Protein AF-A0A7R9LRA3-F1 (afdb_monomer_lite)

Foldseek 3Di:
DDWLDKDAFLDAAKIWTADLQWIWIDPHPPGDIDTLDDPRHPQFKHKQADAPCCCPPFQVDRTAKDAFNHNQKIKIKIKGLPQFDKDKDWDDDQDQDPVRDGDPDIDIDIGRDHDPPGDDIDMWMKMAGNVVVVPDPDDSVVRIDTLDDDPVAVVLPDKDFREKDHLHNFKIWTKIAHPQQFKIFTWIAGPVVVRHTDRAAIGGHPDDHWDFNDYWDHDPVSQWTKDFGWDQDPVRPDIDTFIWIGGPPHGNDIDTD

pLDDT: mean 94.11, std 6.47, range [51.81, 98.81]

Secondary structure (DSSP, 8-state):
---SEEEE-SSTT-EEEEETTEEEEESSTTSPPEE-----BTTTEEESS--HHIIIIII-SS--EEE-TTSSEEEEEEEE-TTSPEEEEEE---PBPTTS-B--S-EEEEEE---TTSPPPEEEEEEEEGGGGTT--S-GGGT-EEEPPPHHHHTT-SEEEEEEEESSSSEEEEEEEETTSSEEEEEEEEGGGTT--EEEEEEE-SSS-----SPPEEPTTSSEEEEEEEEE-TTSS-EEEEEEEEESSSTT--EE-

Radius of gyration: 20.73 Å; chains: 1; bounding box: 61×35×62 Å

Structure (mmCIF, N/CA/C/O backbone):
data_AF-A0A7R9LRA3-F1
#
_entry.id   AF-A0A7R9LRA3-F1
#
loop_
_atom_site.group_PDB
_atom_site.id
_atom_site.type_symbol
_atom_site.label_atom_id
_atom_site.label_alt_id
_atom_site.label_comp_id
_atom_site.label_asym_id
_atom_site.label_entity_id
_atom_site.label_seq_id
_atom_site.pdbx_PDB_ins_code
_atom_site.Cartn_x
_atom_site.Cartn_y
_atom_site.Cartn_z
_atom_site.occupancy
_atom_site.B_iso_or_equiv
_atom_site.auth_seq_id
_atom_site.auth_comp_id
_atom_site.auth_asym_id
_atom_site.auth_atom_id
_atom_site.pdbx_PDB_model_num
ATOM 1 N N . MET A 1 1 ? 14.229 -9.681 -20.813 1.00 51.81 1 MET A N 1
ATOM 2 C CA . MET A 1 1 ? 13.160 -8.804 -20.287 1.00 51.81 1 MET A CA 1
ATOM 3 C C . MET A 1 1 ? 12.701 -9.424 -18.978 1.00 51.81 1 MET A C 1
ATOM 5 O O . MET A 1 1 ? 12.337 -10.588 -19.008 1.00 51.81 1 MET A O 1
ATOM 9 N N . TYR A 1 2 ? 12.835 -8.730 -17.847 1.00 82.44 2 TYR A N 1
ATOM 10 C CA . TYR A 1 2 ? 12.456 -9.264 -16.532 1.00 82.44 2 TYR A CA 1
ATOM 11 C C . TYR A 1 2 ? 11.133 -8.630 -16.100 1.00 82.44 2 TYR A C 1
ATOM 13 O O . TYR A 1 2 ? 11.027 -7.402 -16.072 1.00 82.44 2 TYR A O 1
ATOM 21 N N . ILE A 1 3 ? 10.121 -9.456 -15.848 1.00 91.81 3 ILE A N 1
ATOM 22 C CA . ILE A 1 3 ? 8.857 -9.047 -15.230 1.00 91.81 3 ILE A CA 1
ATOM 23 C C . ILE A 1 3 ? 9.042 -9.242 -13.728 1.00 91.81 3 ILE A C 1
ATOM 25 O O . ILE A 1 3 ? 9.452 -10.319 -13.307 1.00 91.81 3 ILE A O 1
ATOM 29 N N . ASN A 1 4 ? 8.774 -8.203 -12.939 1.00 95.12 4 ASN A N 1
ATOM 30 C CA . ASN A 1 4 ? 8.879 -8.275 -11.485 1.00 95.12 4 ASN A CA 1
ATOM 31 C C . ASN A 1 4 ? 7.721 -9.087 -10.892 1.00 95.12 4 ASN A C 1
ATOM 33 O O . ASN A 1 4 ? 7.935 -9.917 -10.019 1.00 95.12 4 ASN A O 1
ATOM 37 N N . TYR A 1 5 ? 6.506 -8.844 -11.385 1.00 97.38 5 TYR A N 1
ATOM 38 C CA . TYR A 1 5 ? 5.288 -9.513 -10.940 1.00 97.38 5 TYR A CA 1
ATOM 39 C C . TYR A 1 5 ? 4.235 -9.485 -12.050 1.00 97.38 5 TYR A C 1
ATOM 41 O O . TYR A 1 5 ? 4.211 -8.544 -12.845 1.00 97.38 5 TYR A O 1
ATOM 49 N N . ALA A 1 6 ? 3.361 -10.486 -12.107 1.00 97.12 6 ALA A N 1
ATOM 50 C CA . ALA A 1 6 ? 2.184 -10.483 -12.968 1.00 97.12 6 ALA A CA 1
ATOM 51 C C . ALA A 1 6 ? 1.055 -11.281 -12.315 1.00 97.12 6 ALA A C 1
ATOM 53 O O . ALA A 1 6 ? 1.294 -12.367 -11.790 1.00 97.12 6 ALA A O 1
ATOM 54 N N . GLU A 1 7 ? -0.170 -10.771 -12.398 1.00 96.88 7 GLU A N 1
ATOM 55 C CA . GLU A 1 7 ? -1.370 -11.505 -12.003 1.00 96.88 7 GLU A CA 1
ATOM 56 C C . GLU A 1 7 ? -2.530 -11.250 -12.966 1.00 96.88 7 GLU A C 1
ATOM 58 O O . GLU A 1 7 ? -2.588 -10.232 -13.667 1.00 96.88 7 GLU A O 1
ATOM 63 N N . TRP A 1 8 ? -3.469 -12.194 -12.976 1.00 97.44 8 TRP A N 1
ATOM 64 C CA . TRP A 1 8 ? -4.758 -12.020 -13.631 1.00 97.44 8 TRP A CA 1
ATOM 65 C C . TRP A 1 8 ? -5.643 -11.069 -12.826 1.00 97.44 8 TRP A C 1
ATOM 67 O O . TRP A 1 8 ? -5.638 -11.083 -11.594 1.00 97.44 8 TRP A O 1
ATOM 77 N N . GLY A 1 9 ? -6.445 -10.279 -13.532 1.00 95.69 9 GLY A N 1
ATOM 78 C CA . GLY A 1 9 ? -7.559 -9.567 -12.929 1.00 95.69 9 GLY A CA 1
ATOM 79 C C . GLY A 1 9 ? -8.704 -10.509 -12.548 1.00 95.69 9 GLY A C 1
ATOM 80 O O . GLY A 1 9 ? -8.742 -11.663 -12.975 1.00 95.69 9 GLY A O 1
ATOM 81 N N . PRO A 1 10 ? -9.662 -10.028 -11.744 1.00 95.25 10 PRO A N 1
ATOM 82 C CA . PRO A 1 10 ? -10.765 -10.853 -11.260 1.00 95.25 10 PRO A CA 1
ATOM 83 C C . PRO A 1 10 ? -11.791 -11.189 -12.351 1.00 95.25 10 PRO A C 1
ATOM 85 O O . PRO A 1 10 ? -12.582 -12.111 -12.166 1.00 95.25 10 PRO A O 1
ATOM 88 N N . ILE A 1 11 ? -11.792 -10.453 -13.471 1.00 94.31 11 ILE A N 1
ATOM 89 C CA . ILE A 1 11 ? -12.761 -10.595 -14.560 1.00 94.31 11 ILE A CA 1
ATOM 90 C C . ILE A 1 11 ? -12.045 -10.832 -15.896 1.00 94.31 11 ILE A C 1
ATOM 92 O O . ILE A 1 11 ? -11.090 -10.141 -16.254 1.00 94.31 11 ILE A O 1
ATOM 96 N N . GLY A 1 12 ? -12.560 -11.788 -16.675 1.00 92.31 12 GLY A N 1
ATOM 97 C CA . GLY A 1 12 ? -12.111 -12.051 -18.042 1.00 92.31 12 GLY A CA 1
ATOM 98 C C . GLY A 1 12 ? -10.651 -12.503 -18.120 1.00 92.31 12 GLY A C 1
ATOM 99 O O . GLY A 1 12 ? -10.243 -13.425 -17.422 1.00 92.31 12 GLY A O 1
ATOM 100 N N . SER A 1 13 ? -9.879 -11.866 -19.006 1.00 95.06 13 SER A N 1
ATOM 101 C CA . SER A 1 13 ? -8.442 -12.124 -19.196 1.00 95.06 13 SER A CA 1
ATOM 102 C C . SER A 1 13 ? -7.598 -10.866 -18.964 1.00 95.06 13 SER A C 1
ATOM 104 O O . SER A 1 13 ? -6.565 -10.668 -19.603 1.00 95.06 13 SER A O 1
ATOM 106 N N . GLN A 1 14 ? -8.058 -9.997 -18.058 1.00 96.62 14 GLN A N 1
ATOM 107 C CA . GLN A 1 14 ? -7.311 -8.819 -17.627 1.00 96.62 14 GLN A CA 1
ATOM 108 C C . GLN A 1 14 ? -5.968 -9.233 -17.020 1.00 96.62 14 GLN A C 1
ATOM 110 O O . GLN A 1 14 ? -5.904 -10.211 -16.278 1.00 96.62 14 GLN A O 1
ATOM 115 N N . ILE A 1 15 ? -4.903 -8.478 -17.284 1.00 97.44 15 ILE A N 1
ATOM 116 C CA . ILE A 1 15 ? -3.578 -8.731 -16.701 1.00 97.44 15 ILE A CA 1
ATOM 117 C C . ILE A 1 15 ? -3.032 -7.425 -16.141 1.00 97.44 15 ILE A C 1
ATOM 119 O O . ILE A 1 15 ? -3.003 -6.408 -16.839 1.00 97.44 15 ILE A O 1
ATOM 123 N N . VAL A 1 16 ? -2.541 -7.469 -14.905 1.00 97.94 16 VAL A N 1
ATOM 124 C CA . VAL A 1 16 ? -1.691 -6.420 -14.337 1.00 97.94 16 VAL A CA 1
ATOM 125 C C . VAL A 1 16 ? -0.305 -7.007 -14.144 1.00 97.94 16 VAL A C 1
ATOM 127 O O . VAL A 1 16 ? -0.148 -8.085 -13.572 1.00 97.94 16 VAL A O 1
ATOM 130 N N . PHE A 1 17 ? 0.713 -6.313 -14.634 1.00 97.88 17 PHE A N 1
ATOM 131 C CA . PHE A 1 17 ? 2.094 -6.739 -14.466 1.00 97.88 17 PHE A CA 1
ATOM 132 C C . PHE A 1 17 ? 3.004 -5.556 -14.190 1.00 97.88 17 PHE A C 1
ATOM 134 O O . PHE A 1 17 ? 2.708 -4.416 -14.544 1.00 97.88 17 PHE A O 1
ATOM 141 N N . ILE A 1 18 ? 4.129 -5.840 -13.550 1.00 98.12 18 ILE A N 1
ATOM 142 C CA . ILE A 1 18 ? 5.097 -4.838 -13.140 1.00 98.12 18 ILE A CA 1
ATOM 143 C C . ILE A 1 18 ? 6.402 -5.098 -13.869 1.00 98.12 18 ILE A C 1
ATOM 145 O O . ILE A 1 18 ? 6.953 -6.202 -13.841 1.00 98.12 18 ILE A O 1
ATOM 149 N N . HIS A 1 19 ? 6.895 -4.065 -14.537 1.00 96.88 19 HIS A N 1
ATOM 150 C CA . HIS A 1 19 ? 8.157 -4.097 -15.255 1.00 96.88 19 HIS A CA 1
ATOM 151 C C . HIS A 1 19 ? 8.965 -2.851 -14.915 1.00 96.88 19 HIS A C 1
ATOM 153 O O . HIS A 1 19 ? 8.494 -1.734 -15.124 1.00 96.88 19 HIS A O 1
ATOM 159 N N . LYS A 1 20 ? 10.192 -3.047 -14.412 1.00 96.31 20 LYS A N 1
ATOM 160 C CA . LYS A 1 20 ? 11.082 -1.957 -13.968 1.00 96.31 20 LYS A CA 1
ATOM 161 C C . LYS A 1 20 ? 10.398 -1.035 -12.951 1.00 96.31 20 LYS A C 1
ATOM 163 O O . LYS A 1 20 ? 10.487 0.184 -13.055 1.00 96.31 20 LYS A O 1
ATOM 168 N N . ASN A 1 21 ? 9.708 -1.640 -11.985 1.00 97.38 21 ASN A N 1
ATOM 169 C CA . ASN A 1 21 ? 8.984 -0.949 -10.915 1.00 97.38 21 ASN A CA 1
ATOM 170 C C . ASN A 1 21 ? 7.850 -0.025 -11.395 1.00 97.38 21 ASN A C 1
ATOM 172 O O . ASN A 1 21 ? 7.429 0.860 -10.651 1.00 97.38 21 ASN A O 1
ATOM 176 N N . ASP A 1 22 ? 7.351 -0.220 -12.617 1.00 98.06 22 ASP A N 1
ATOM 177 C CA . ASP A 1 22 ? 6.151 0.446 -13.109 1.00 98.06 22 ASP A CA 1
ATOM 178 C C . ASP A 1 22 ? 5.045 -0.546 -13.433 1.00 98.06 22 ASP A C 1
ATOM 180 O O . ASP A 1 22 ? 5.304 -1.641 -13.938 1.00 98.06 22 ASP A O 1
ATOM 184 N N . ILE A 1 23 ? 3.812 -0.128 -13.162 1.00 98.31 23 ILE A N 1
ATOM 185 C CA . ILE A 1 23 ? 2.610 -0.928 -13.363 1.00 98.31 23 ILE A CA 1
ATOM 186 C C . ILE A 1 23 ? 2.150 -0.786 -14.811 1.00 98.31 23 ILE A C 1
ATOM 188 O O . ILE A 1 23 ? 2.040 0.319 -15.346 1.00 98.31 23 ILE A O 1
ATOM 192 N N . TYR A 1 24 ? 1.828 -1.916 -15.420 1.00 97.31 24 TYR A N 1
ATOM 193 C CA . TYR A 1 24 ? 1.216 -2.028 -16.731 1.00 97.31 24 TYR A CA 1
ATOM 194 C C . TYR A 1 24 ? -0.082 -2.818 -16.612 1.00 97.31 24 TYR A C 1
ATOM 196 O O . TYR A 1 24 ? -0.186 -3.755 -15.819 1.00 97.31 24 TYR A O 1
ATOM 204 N N . TYR A 1 25 ? -1.063 -2.450 -17.425 1.00 97.31 25 TYR A N 1
ATOM 205 C CA . TYR A 1 25 ? -2.375 -3.078 -17.457 1.00 97.31 25 TYR A CA 1
ATOM 206 C C . TY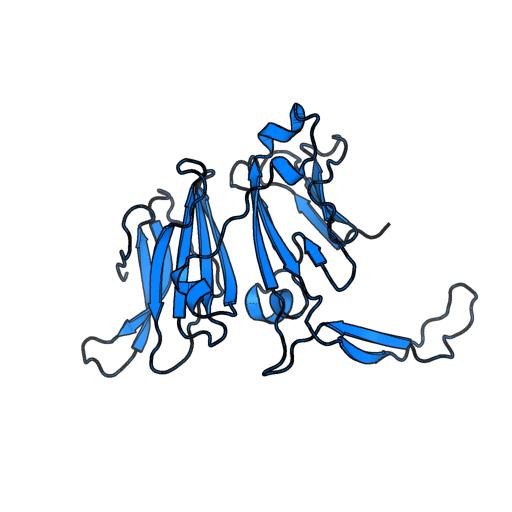R A 1 25 ? -2.762 -3.471 -18.877 1.00 97.31 25 TYR A C 1
ATOM 208 O O . TYR A 1 25 ? -2.474 -2.758 -19.841 1.00 97.31 25 TYR A O 1
ATOM 216 N N . LYS A 1 26 ? -3.440 -4.607 -18.991 1.00 95.69 26 LYS A N 1
ATOM 217 C CA . LYS A 1 26 ? -4.090 -5.094 -20.203 1.00 95.69 26 LYS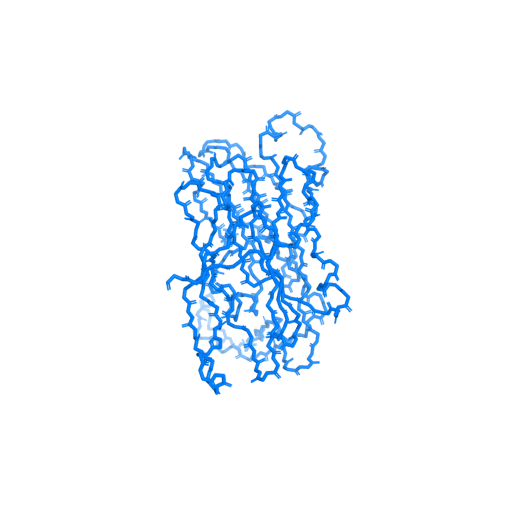 A CA 1
ATOM 218 C C . LYS A 1 26 ? -5.540 -5.440 -19.879 1.00 95.69 26 LYS A C 1
ATOM 220 O O . LYS A 1 26 ? -5.787 -6.174 -18.924 1.00 95.69 26 LYS A O 1
ATOM 225 N N . SER A 1 27 ? -6.477 -4.951 -20.691 1.00 94.38 27 SER A N 1
ATOM 226 C CA . SER A 1 27 ? -7.909 -5.277 -20.580 1.00 94.38 27 SER A CA 1
ATOM 227 C C . SER A 1 27 ? -8.213 -6.745 -20.879 1.00 94.38 27 SER A C 1
ATOM 229 O O . SER A 1 27 ? -9.147 -7.311 -20.322 1.00 94.38 27 SER A O 1
ATOM 231 N N . ASP A 1 28 ? -7.409 -7.356 -21.743 1.00 93.94 28 ASP A N 1
ATOM 232 C CA . ASP A 1 28 ? -7.475 -8.761 -22.123 1.00 93.94 28 ASP A CA 1
ATOM 233 C C . ASP A 1 28 ? -6.087 -9.255 -22.568 1.00 93.94 28 ASP A C 1
ATOM 235 O O . ASP A 1 28 ? -5.154 -8.468 -22.774 1.00 93.94 28 ASP A O 1
ATOM 239 N N . ALA A 1 29 ? -5.933 -10.567 -22.738 1.00 92.88 29 ALA A N 1
ATOM 240 C CA . ALA A 1 29 ? -4.650 -11.181 -23.079 1.00 92.88 29 ALA A CA 1
ATOM 241 C C . ALA A 1 29 ? -4.042 -10.680 -24.408 1.00 92.88 29 ALA A C 1
ATOM 243 O O . ALA A 1 29 ? -2.816 -10.698 -24.552 1.00 92.88 29 ALA A O 1
ATOM 244 N N . ASN A 1 30 ? -4.851 -10.184 -25.348 1.00 93.94 30 ASN A N 1
ATOM 245 C CA . ASN A 1 30 ? -4.409 -9.724 -26.668 1.00 93.94 30 ASN A CA 1
ATOM 246 C C . ASN A 1 30 ? -4.248 -8.200 -26.755 1.00 93.94 30 ASN A C 1
ATOM 248 O O . ASN A 1 30 ? -3.539 -7.720 -27.639 1.00 93.94 30 ASN A O 1
ATOM 252 N N . ALA A 1 31 ? -4.833 -7.444 -25.824 1.00 93.31 31 ALA A N 1
ATOM 253 C CA . ALA A 1 31 ? -4.694 -5.996 -25.761 1.00 93.31 31 ALA A CA 1
ATOM 254 C C . ALA A 1 31 ? -3.227 -5.542 -25.675 1.00 93.31 31 ALA A C 1
ATOM 256 O O . ALA A 1 31 ? -2.361 -6.202 -25.079 1.00 93.31 31 ALA A O 1
ATOM 257 N N . ALA A 1 32 ? -2.947 -4.367 -26.238 1.00 93.50 32 ALA A N 1
ATOM 258 C CA . ALA A 1 32 ? -1.674 -3.695 -26.026 1.00 93.50 32 ALA A CA 1
ATOM 259 C C . ALA A 1 32 ? -1.546 -3.270 -24.547 1.00 93.50 32 ALA A C 1
ATOM 261 O O . ALA A 1 32 ? -2.522 -2.797 -23.963 1.00 93.50 32 ALA A O 1
ATOM 262 N N . PRO A 1 33 ? -0.368 -3.432 -23.918 1.00 94.12 33 PRO A N 1
ATOM 263 C CA . PRO A 1 33 ? -0.175 -3.016 -22.537 1.00 94.12 33 PRO A CA 1
ATOM 264 C C . PRO A 1 33 ? -0.185 -1.491 -22.410 1.00 94.12 33 PRO A C 1
ATOM 266 O O . PRO A 1 33 ? 0.543 -0.789 -23.113 1.00 94.12 33 PRO A O 1
ATOM 269 N N . ILE A 1 34 ? -0.956 -0.989 -21.452 1.00 94.88 34 ILE A N 1
ATOM 270 C CA . ILE A 1 34 ? -1.003 0.422 -21.071 1.00 94.88 34 ILE A CA 1
ATOM 271 C C . ILE A 1 34 ? -0.132 0.603 -19.832 1.00 94.88 34 ILE A C 1
ATOM 273 O O . ILE A 1 34 ? -0.351 -0.044 -18.809 1.00 94.88 34 ILE A O 1
ATOM 277 N N . ARG A 1 35 ? 0.864 1.488 -19.909 1.00 95.44 35 ARG A N 1
ATOM 278 C CA . ARG A 1 35 ? 1.717 1.840 -18.767 1.00 95.44 35 ARG A CA 1
ATOM 279 C C . ARG A 1 35 ? 0.969 2.805 -17.844 1.00 95.44 35 ARG A C 1
ATOM 281 O O . ARG A 1 35 ? 0.688 3.932 -18.244 1.00 95.44 35 ARG A O 1
ATOM 288 N N . LEU A 1 36 ? 0.671 2.376 -16.621 1.00 96.69 36 LEU A N 1
ATOM 289 C CA . LEU A 1 36 ? -0.085 3.160 -15.640 1.00 96.69 36 LEU A CA 1
ATOM 290 C C . LEU A 1 36 ? 0.799 4.111 -14.825 1.00 96.69 36 LEU A C 1
ATOM 292 O O . LEU A 1 36 ? 0.358 5.202 -14.470 1.00 96.69 36 LEU A O 1
ATOM 296 N N . THR A 1 37 ? 2.052 3.732 -14.559 1.00 96.88 37 THR A N 1
ATOM 297 C CA . THR A 1 37 ? 3.017 4.555 -13.810 1.00 96.88 37 THR A CA 1
ATOM 298 C C . THR A 1 37 ? 4.307 4.759 -14.596 1.00 96.88 37 THR A C 1
ATOM 300 O O . THR A 1 37 ? 4.673 3.947 -15.445 1.00 96.88 37 THR A O 1
ATOM 303 N N . ASN A 1 38 ? 5.009 5.863 -14.339 1.00 95.81 38 ASN A N 1
ATOM 304 C CA . ASN A 1 38 ? 6.269 6.188 -15.017 1.00 95.81 38 ASN A CA 1
ATOM 305 C C . ASN A 1 38 ? 7.386 6.669 -14.078 1.00 95.81 38 ASN A C 1
ATOM 307 O O . ASN A 1 38 ? 8.400 7.183 -14.552 1.00 95.81 38 ASN A O 1
ATOM 311 N N . SER A 1 39 ? 7.184 6.533 -12.769 1.00 96.81 39 SER A N 1
ATOM 312 C CA . SER A 1 39 ? 8.103 6.970 -11.716 1.00 96.81 39 SER A CA 1
ATOM 313 C C . SER A 1 39 ? 9.034 5.856 -11.235 1.00 96.81 39 SER A C 1
ATOM 315 O O . SER A 1 39 ? 9.920 6.130 -10.426 1.00 96.81 39 SER A O 1
ATOM 317 N N . GLY A 1 40 ? 8.827 4.616 -11.696 1.00 97.25 40 GLY A N 1
ATOM 318 C CA . GLY A 1 40 ? 9.579 3.441 -11.275 1.00 97.25 40 GLY A CA 1
ATOM 319 C C . GLY A 1 40 ? 11.086 3.656 -11.368 1.00 97.25 40 GLY A C 1
ATOM 320 O O . GLY A 1 40 ? 11.623 4.078 -12.396 1.00 97.25 40 GLY A O 1
ATOM 321 N N . LYS A 1 41 ? 11.781 3.367 -10.267 1.00 97.56 41 LYS A N 1
ATOM 322 C CA . LYS A 1 41 ? 13.234 3.482 -10.173 1.00 97.56 41 LYS A CA 1
ATOM 323 C C . LYS A 1 41 ? 13.762 2.327 -9.349 1.00 97.56 41 LYS A C 1
ATOM 325 O O . LYS A 1 41 ? 13.442 2.204 -8.170 1.00 97.56 41 LYS A O 1
ATOM 330 N N . GLU A 1 42 ? 14.584 1.501 -9.980 1.00 94.06 42 GLU A N 1
ATOM 331 C CA . GLU A 1 42 ? 15.179 0.326 -9.353 1.00 94.06 42 GLU A CA 1
ATOM 332 C C . GLU A 1 42 ? 15.843 0.686 -8.018 1.00 94.06 42 GLU A C 1
ATOM 334 O O . GLU A 1 42 ? 16.578 1.673 -7.921 1.00 94.06 42 GLU A O 1
ATOM 339 N N . MET A 1 43 ? 15.543 -0.111 -6.991 1.00 92.81 43 MET A N 1
ATOM 340 C CA . MET A 1 43 ? 15.971 0.092 -5.608 1.00 92.81 43 MET A CA 1
ATOM 341 C C . MET A 1 43 ? 15.562 1.429 -4.969 1.00 92.81 43 MET A C 1
ATOM 343 O O . MET A 1 43 ? 16.165 1.799 -3.974 1.00 92.81 43 MET A O 1
ATOM 347 N N . VAL A 1 44 ? 14.648 2.228 -5.527 1.00 97.50 44 VAL A N 1
ATOM 348 C CA . VAL A 1 44 ? 14.298 3.545 -4.950 1.00 97.50 44 VAL A CA 1
ATOM 349 C C . VAL A 1 44 ? 12.801 3.793 -4.937 1.00 97.50 44 VAL A C 1
ATOM 351 O O . VAL A 1 44 ? 12.278 4.211 -3.918 1.00 97.50 44 VAL A O 1
ATOM 354 N N . ILE A 1 45 ? 12.125 3.583 -6.062 1.00 98.50 45 ILE A N 1
ATOM 355 C CA . ILE A 1 45 ? 10.690 3.823 -6.203 1.00 98.50 45 ILE A CA 1
ATOM 356 C C . ILE A 1 45 ? 10.045 2.533 -6.682 1.00 98.50 45 ILE A C 1
ATOM 358 O O . ILE A 1 45 ? 10.418 2.016 -7.742 1.00 98.50 45 ILE A O 1
ATOM 362 N N . TYR A 1 46 ? 9.068 2.045 -5.929 1.00 98.56 46 TYR A N 1
ATOM 363 C CA . TYR A 1 46 ? 8.330 0.817 -6.207 1.00 98.56 46 TYR A CA 1
ATOM 364 C C . TYR A 1 46 ? 6.851 1.155 -6.395 1.00 98.56 46 TYR A C 1
ATOM 366 O O . TYR A 1 46 ? 6.187 1.577 -5.450 1.00 98.56 46 TYR A O 1
ATOM 374 N N . ASN A 1 47 ? 6.328 0.997 -7.615 1.00 98.56 47 ASN A N 1
ATOM 375 C CA . ASN A 1 47 ? 4.897 1.137 -7.885 1.00 98.56 47 ASN A CA 1
ATOM 376 C C . ASN A 1 47 ? 4.256 -0.252 -7.935 1.00 98.56 47 ASN A C 1
ATOM 378 O O . ASN A 1 47 ? 4.591 -1.048 -8.811 1.00 98.56 47 ASN A O 1
ATOM 382 N N . GLY A 1 48 ? 3.341 -0.540 -7.009 1.00 98.12 48 GLY A N 1
ATOM 383 C CA . GLY A 1 48 ? 2.639 -1.825 -6.915 1.00 98.12 48 GLY A CA 1
ATOM 384 C C . GLY A 1 48 ? 3.503 -3.004 -6.449 1.00 98.12 48 GLY A C 1
ATOM 385 O O . GLY A 1 48 ? 3.018 -4.132 -6.416 1.00 98.12 48 GLY A O 1
ATOM 386 N N . LEU A 1 49 ? 4.760 -2.764 -6.081 1.00 98.12 49 LEU A N 1
ATOM 387 C CA . LEU A 1 49 ? 5.605 -3.734 -5.386 1.00 98.12 49 LEU A CA 1
ATOM 388 C C . LEU A 1 49 ? 5.889 -3.233 -3.972 1.00 98.12 49 LEU A C 1
ATOM 390 O O . LEU A 1 49 ? 5.979 -2.013 -3.778 1.00 98.12 49 LEU A O 1
ATOM 394 N N . PRO A 1 50 ? 6.052 -4.141 -3.002 1.00 98.06 50 PRO A N 1
ATOM 395 C CA . PRO A 1 50 ? 6.669 -3.788 -1.737 1.00 98.06 50 PRO A CA 1
ATOM 396 C C . PRO A 1 50 ? 8.169 -3.480 -1.935 1.00 98.06 50 PRO A C 1
ATOM 398 O O . PRO A 1 50 ? 8.790 -3.944 -2.895 1.00 98.06 50 PRO A O 1
ATOM 401 N N . ASP A 1 51 ? 8.754 -2.690 -1.034 1.00 98.06 51 ASP A N 1
ATOM 402 C CA . ASP A 1 51 ? 10.196 -2.749 -0.769 1.00 98.06 51 ASP A CA 1
ATOM 403 C C . ASP A 1 51 ? 10.480 -3.884 0.238 1.00 98.06 51 ASP A C 1
ATOM 405 O O . ASP A 1 51 ? 9.567 -4.593 0.657 1.00 98.06 51 ASP A O 1
ATOM 409 N N . TRP A 1 52 ? 11.733 -4.035 0.675 1.00 97.88 52 TRP A N 1
ATOM 410 C CA . TRP A 1 52 ? 12.108 -5.127 1.578 1.00 97.88 52 TRP A CA 1
ATOM 411 C C . TRP A 1 52 ? 11.299 -5.129 2.887 1.00 97.88 52 TRP A C 1
ATOM 413 O O . TRP A 1 52 ? 10.804 -6.176 3.298 1.00 97.88 52 TRP A O 1
ATOM 423 N N . VAL A 1 53 ? 11.123 -3.972 3.544 1.00 97.75 53 VAL A N 1
ATOM 424 C CA . VAL A 1 53 ? 10.430 -3.940 4.847 1.00 97.75 53 VAL A CA 1
ATOM 425 C C . VAL A 1 53 ? 8.922 -4.123 4.695 1.00 97.75 53 VAL A C 1
ATOM 427 O O . VAL A 1 53 ? 8.303 -4.772 5.536 1.00 97.75 53 VAL A O 1
ATOM 430 N N . TYR A 1 54 ? 8.310 -3.583 3.636 1.00 98.44 54 TYR A N 1
ATOM 431 C CA . TYR A 1 54 ? 6.888 -3.809 3.394 1.00 98.44 54 TYR A CA 1
ATOM 432 C C . TYR A 1 54 ? 6.592 -5.248 2.960 1.00 98.44 54 TYR A C 1
ATOM 434 O O . TYR A 1 54 ? 5.508 -5.741 3.276 1.00 98.44 54 TYR A O 1
ATOM 442 N N . GLU A 1 55 ? 7.523 -5.913 2.271 1.00 97.81 55 GLU A N 1
ATOM 443 C CA . GLU A 1 55 ? 7.381 -7.314 1.867 1.00 97.81 55 GLU A CA 1
ATOM 444 C C . GLU A 1 55 ? 7.404 -8.216 3.097 1.00 97.81 55 GLU A C 1
ATOM 446 O O . GLU A 1 55 ? 6.443 -8.941 3.325 1.00 97.81 55 GLU A O 1
ATOM 451 N N . GLU A 1 56 ? 8.440 -8.111 3.927 1.00 96.25 56 GLU A N 1
ATOM 452 C CA . GLU A 1 56 ? 8.684 -9.046 5.031 1.00 96.25 56 GLU A CA 1
ATOM 453 C C . GLU A 1 56 ? 7.848 -8.739 6.285 1.00 96.25 56 GLU A C 1
ATOM 455 O O . GLU A 1 56 ? 7.299 -9.644 6.912 1.00 96.25 56 GLU A O 1
ATOM 460 N N . GLU A 1 57 ? 7.723 -7.461 6.662 1.00 96.56 57 GLU A N 1
ATOM 461 C CA . GLU A 1 57 ? 7.249 -7.080 8.004 1.00 96.56 57 GLU A CA 1
ATOM 462 C C . GLU A 1 57 ? 5.820 -6.519 8.024 1.00 96.56 57 GLU A C 1
ATOM 464 O O . GLU A 1 57 ? 5.196 -6.462 9.085 1.00 96.56 57 GLU A O 1
ATOM 469 N N . ILE A 1 58 ? 5.291 -6.064 6.879 1.00 97.31 58 ILE A N 1
ATOM 470 C CA . ILE A 1 58 ? 3.992 -5.372 6.822 1.00 97.31 58 ILE A CA 1
ATOM 471 C C . ILE A 1 58 ? 2.941 -6.171 6.052 1.00 97.31 58 ILE A C 1
ATOM 473 O O . ILE A 1 58 ? 1.924 -6.550 6.634 1.00 97.31 58 ILE A O 1
ATOM 477 N N . PHE A 1 59 ? 3.145 -6.398 4.751 1.00 96.44 59 PHE A N 1
ATOM 478 C CA . PHE A 1 59 ? 2.139 -7.034 3.898 1.00 96.44 59 PHE A CA 1
ATOM 479 C C . PHE A 1 59 ? 2.293 -8.550 3.818 1.00 96.44 59 PHE A C 1
ATOM 481 O O . PHE A 1 59 ? 1.276 -9.234 3.708 1.00 96.44 59 PHE A O 1
ATOM 488 N N . ASN A 1 60 ? 3.522 -9.079 3.872 1.00 95.50 60 ASN A N 1
ATOM 489 C CA . ASN A 1 60 ? 3.798 -10.495 3.610 1.00 95.50 60 ASN A CA 1
ATOM 490 C C . ASN A 1 60 ? 3.211 -10.962 2.259 1.00 95.50 60 ASN A C 1
ATOM 492 O O . ASN A 1 60 ? 2.689 -12.070 2.124 1.00 95.50 60 ASN A O 1
ATOM 496 N N . GLU A 1 61 ? 3.250 -10.072 1.262 1.00 95.38 61 GLU A N 1
ATOM 497 C CA . GLU A 1 61 ? 2.790 -10.300 -0.106 1.00 95.38 61 GLU A CA 1
ATOM 498 C C . GLU A 1 61 ? 3.807 -9.709 -1.094 1.00 95.38 61 GLU A C 1
ATOM 500 O O . GLU A 1 61 ? 4.300 -8.607 -0.863 1.00 95.38 61 GLU A O 1
ATOM 505 N N . PRO A 1 62 ? 4.059 -10.357 -2.247 1.00 96.25 62 PRO A N 1
ATOM 506 C CA . PRO A 1 62 ? 5.003 -9.873 -3.263 1.00 96.25 62 PRO A CA 1
ATOM 507 C C . PRO A 1 62 ? 4.442 -8.720 -4.120 1.00 96.25 62 PRO A C 1
ATOM 509 O O . PRO A 1 62 ? 5.025 -8.353 -5.143 1.00 96.25 62 PRO A O 1
ATOM 512 N N . LYS A 1 63 ? 3.274 -8.177 -3.759 1.00 96.81 63 LYS A N 1
ATOM 513 C CA . LYS A 1 63 ? 2.586 -7.108 -4.483 1.00 96.81 63 LYS A CA 1
ATOM 514 C C . LYS A 1 63 ? 1.902 -6.140 -3.526 1.00 96.81 63 LYS A C 1
ATOM 516 O O . LYS A 1 63 ? 1.494 -6.498 -2.428 1.00 96.81 63 LYS A O 1
ATOM 521 N N . THR A 1 64 ? 1.712 -4.917 -3.994 1.00 97.81 64 THR A N 1
ATOM 522 C CA . THR A 1 64 ? 1.020 -3.843 -3.270 1.00 97.81 64 THR A CA 1
ATOM 523 C C . THR A 1 64 ? 0.052 -3.103 -4.192 1.00 97.81 64 THR A C 1
ATOM 525 O O . THR A 1 64 ? -0.044 -1.872 -4.214 1.00 97.81 64 THR A O 1
ATOM 528 N N . PHE A 1 65 ? -0.670 -3.880 -5.002 1.00 98.25 65 PHE A N 1
ATOM 529 C CA . PHE A 1 65 ? -1.792 -3.414 -5.803 1.00 98.25 65 PHE A CA 1
ATOM 530 C C . PHE A 1 65 ? -2.975 -4.383 -5.733 1.00 98.25 65 PHE A C 1
ATOM 532 O O . PHE A 1 65 ? -2.828 -5.597 -5.559 1.00 98.25 65 PHE A O 1
ATOM 539 N N . TRP A 1 66 ? -4.174 -3.825 -5.876 1.00 98.19 66 TRP A N 1
ATOM 540 C CA . TRP A 1 66 ? -5.437 -4.524 -5.693 1.00 98.19 66 TRP A CA 1
ATOM 541 C C . TRP A 1 66 ? -6.472 -4.000 -6.684 1.00 98.19 66 TRP A C 1
ATOM 543 O O . TRP A 1 66 ? -6.889 -2.838 -6.618 1.00 98.19 66 TRP A O 1
ATOM 553 N N . LEU A 1 67 ? -6.921 -4.872 -7.584 1.00 98.19 67 LEU A N 1
ATOM 554 C CA . LEU A 1 67 ? -8.078 -4.611 -8.438 1.00 98.19 67 LEU A CA 1
ATOM 555 C C . LEU A 1 67 ? -9.374 -4.668 -7.623 1.00 98.19 67 LEU A C 1
ATOM 557 O O . LEU A 1 67 ? -9.492 -5.457 -6.681 1.00 98.19 67 LEU A O 1
ATOM 561 N N . SER A 1 68 ? -10.347 -3.834 -7.993 1.00 98.06 68 SER A N 1
ATOM 562 C CA . SER A 1 68 ? -11.701 -3.922 -7.447 1.00 98.06 68 SER A CA 1
ATOM 563 C C . SER A 1 68 ? -12.350 -5.254 -7.843 1.00 98.06 68 SER A C 1
ATOM 565 O O . SER A 1 68 ? -11.925 -5.854 -8.830 1.00 98.06 68 SER A O 1
ATOM 567 N N . PRO A 1 69 ? -13.372 -5.741 -7.118 1.00 97.44 69 PRO A N 1
ATOM 568 C CA . PRO A 1 69 ? -14.038 -7.009 -7.430 1.00 97.44 69 PRO A CA 1
ATOM 569 C C . PRO A 1 69 ? -14.484 -7.175 -8.894 1.00 97.44 69 PRO A C 1
ATOM 571 O O . PRO A 1 69 ? -14.335 -8.257 -9.452 1.00 97.44 69 PRO A O 1
ATOM 574 N N . ALA A 1 70 ? -14.973 -6.112 -9.533 1.00 97.25 70 ALA A N 1
ATOM 575 C CA . ALA A 1 70 ? -15.363 -6.083 -10.942 1.00 97.25 70 ALA A CA 1
ATOM 576 C C . ALA A 1 70 ? -14.197 -5.805 -11.912 1.00 97.25 70 ALA A C 1
ATOM 578 O O . ALA A 1 70 ? -14.414 -5.713 -13.117 1.00 97.25 70 ALA A O 1
ATOM 579 N N . GLY A 1 71 ? -12.968 -5.625 -11.422 1.00 97.19 71 GLY A N 1
ATOM 580 C CA . GLY A 1 71 ? -11.786 -5.383 -12.256 1.00 97.19 71 GLY A CA 1
ATOM 581 C C . GLY A 1 71 ? -11.785 -4.030 -12.974 1.00 97.19 71 GLY A C 1
ATOM 582 O O . GLY A 1 71 ? -11.005 -3.825 -13.901 1.00 97.19 71 GLY A O 1
ATOM 583 N N . THR A 1 72 ? -12.660 -3.099 -12.583 1.00 96.81 72 THR A N 1
ATOM 584 C CA . THR A 1 72 ? -12.815 -1.790 -13.243 1.00 96.81 72 THR A CA 1
ATOM 585 C C . THR A 1 72 ? -11.933 -0.706 -12.641 1.00 96.81 72 THR A C 1
ATOM 587 O O . THR A 1 72 ? -11.728 0.336 -13.252 1.00 96.81 72 THR A O 1
ATOM 590 N N . LYS A 1 73 ? -11.441 -0.908 -11.418 1.00 97.75 73 LYS A N 1
ATOM 591 C CA . LYS A 1 73 ? -10.633 0.069 -10.682 1.00 97.75 73 LYS A CA 1
ATOM 592 C C . LYS A 1 73 ? -9.419 -0.617 -10.093 1.00 97.75 73 LYS A C 1
ATOM 594 O O . LYS A 1 73 ? -9.478 -1.794 -9.743 1.00 97.75 73 LYS A O 1
ATOM 599 N N . LEU A 1 74 ? -8.336 0.130 -9.948 1.00 98.31 74 LEU A N 1
ATOM 600 C CA . 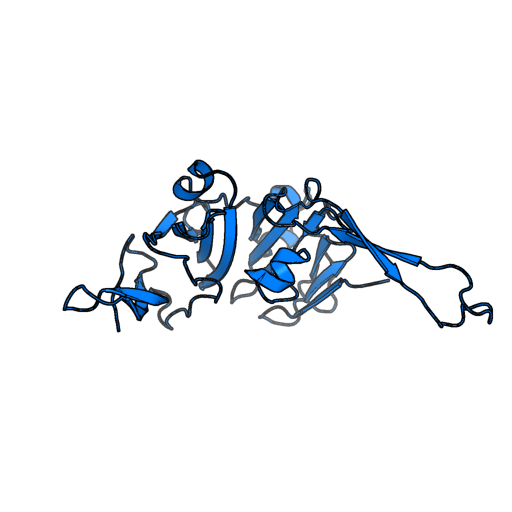LEU A 1 74 ? -7.096 -0.344 -9.353 1.00 98.31 74 LEU A CA 1
ATOM 601 C C . LEU A 1 74 ? -6.688 0.603 -8.232 1.00 98.31 74 LEU A C 1
ATOM 603 O O . LEU A 1 74 ? -6.688 1.823 -8.398 1.00 98.31 74 LEU A O 1
ATOM 607 N N . VAL A 1 75 ? -6.305 0.024 -7.101 1.00 98.62 75 VAL A N 1
ATOM 608 C CA . VAL A 1 75 ? -5.590 0.730 -6.042 1.00 98.62 75 VAL A CA 1
ATOM 609 C C . VAL A 1 75 ? -4.188 0.153 -5.939 1.00 98.62 75 VAL A C 1
ATOM 611 O O . VAL A 1 75 ? -4.024 -1.060 -6.014 1.00 98.62 75 VAL A O 1
ATOM 614 N N . TYR A 1 76 ? -3.175 0.998 -5.800 1.00 98.69 76 TYR A N 1
ATOM 615 C CA . TYR A 1 76 ? -1.782 0.564 -5.696 1.00 98.69 76 TYR A CA 1
ATOM 616 C C . TYR A 1 76 ? -0.973 1.501 -4.808 1.00 98.69 76 TYR A C 1
ATOM 618 O O . TYR A 1 76 ? -1.336 2.667 -4.632 1.00 98.69 76 TYR A O 1
ATOM 626 N N . THR A 1 77 ? 0.135 1.013 -4.262 1.00 98.75 77 THR A N 1
ATOM 627 C CA . THR A 1 77 ? 1.057 1.851 -3.494 1.00 98.75 77 THR A CA 1
ATOM 628 C C . THR A 1 77 ? 2.225 2.325 -4.345 1.00 98.75 77 THR A C 1
ATOM 630 O O . THR A 1 77 ? 2.734 1.569 -5.172 1.00 98.75 77 THR A O 1
ATOM 633 N N . THR A 1 78 ? 2.702 3.536 -4.079 1.00 98.75 78 THR A N 1
ATOM 634 C CA . THR A 1 78 ? 4.058 3.963 -4.434 1.00 98.75 78 THR A CA 1
ATOM 635 C C . THR A 1 78 ? 4.877 4.014 -3.154 1.00 98.75 78 THR A C 1
ATOM 637 O O . THR A 1 78 ? 4.552 4.804 -2.265 1.00 98.75 78 THR A O 1
ATOM 640 N N . ILE A 1 79 ? 5.917 3.192 -3.059 1.00 98.81 79 ILE A N 1
ATOM 641 C CA . ILE A 1 79 ? 6.867 3.198 -1.944 1.00 98.81 79 ILE A CA 1
ATOM 642 C C . ILE A 1 79 ? 8.144 3.899 -2.407 1.00 98.81 79 ILE A C 1
ATOM 644 O O . ILE A 1 79 ? 8.699 3.553 -3.452 1.00 98.81 79 ILE A O 1
ATOM 648 N N . ASP A 1 80 ? 8.570 4.913 -1.655 1.00 98.75 80 ASP A N 1
ATOM 649 C CA . ASP A 1 80 ? 9.778 5.697 -1.905 1.00 98.75 80 ASP A CA 1
ATOM 650 C C . ASP A 1 80 ? 10.789 5.489 -0.783 1.00 98.75 80 ASP A C 1
ATOM 652 O O . ASP A 1 80 ? 10.597 5.865 0.376 1.00 98.75 80 ASP A O 1
ATOM 656 N N . ASP A 1 81 ? 11.888 4.902 -1.209 1.00 98.62 81 ASP A N 1
ATOM 657 C CA . ASP A 1 81 ? 12.973 4.352 -0.430 1.00 98.62 81 ASP A CA 1
ATOM 658 C C . ASP A 1 81 ? 14.208 5.268 -0.484 1.00 98.62 81 ASP A C 1
ATOM 660 O O . ASP A 1 81 ? 15.268 4.957 0.052 1.00 98.62 81 ASP A O 1
ATOM 664 N N . SER A 1 82 ? 14.117 6.423 -1.151 1.00 98.19 82 SER A N 1
ATOM 665 C CA . SER A 1 82 ? 15.242 7.337 -1.391 1.00 98.19 82 SER A CA 1
ATOM 666 C C . SER A 1 82 ? 15.995 7.739 -0.122 1.00 98.19 82 SER A C 1
ATOM 668 O O . SER A 1 82 ? 17.226 7.833 -0.167 1.00 98.19 82 SER A O 1
ATOM 670 N N . ALA A 1 83 ? 15.279 7.905 0.992 1.00 98.12 83 ALA A N 1
ATOM 671 C CA . ALA A 1 83 ? 15.822 8.259 2.302 1.00 98.12 83 ALA A CA 1
ATOM 672 C C . ALA A 1 83 ? 16.298 7.056 3.141 1.00 98.12 83 ALA A C 1
ATOM 674 O O . ALA A 1 83 ? 16.893 7.266 4.197 1.00 98.12 83 ALA A O 1
ATOM 675 N N . VAL A 1 84 ? 16.045 5.820 2.702 1.00 98.50 84 VAL A N 1
ATOM 676 C CA . VAL A 1 84 ? 16.400 4.591 3.428 1.00 98.50 84 VAL A CA 1
ATOM 677 C C . VAL A 1 84 ? 17.851 4.214 3.153 1.00 98.50 84 VAL A C 1
ATOM 679 O O . VAL A 1 84 ? 18.297 4.219 2.003 1.00 98.50 84 VAL A O 1
ATOM 682 N N . ASP A 1 85 ? 18.598 3.870 4.202 1.00 97.88 85 ASP A N 1
ATOM 683 C CA . ASP A 1 85 ? 20.007 3.495 4.079 1.00 97.88 85 ASP A CA 1
ATOM 684 C C . ASP A 1 85 ? 20.201 2.208 3.263 1.00 97.88 85 ASP A C 1
ATOM 686 O O . ASP A 1 85 ? 19.374 1.293 3.282 1.00 97.88 85 ASP A O 1
ATOM 690 N N . LEU A 1 86 ? 21.347 2.113 2.585 1.00 97.00 86 LEU A N 1
ATOM 691 C CA . LEU A 1 86 ? 21.773 0.895 1.902 1.00 97.00 86 LEU A CA 1
ATOM 692 C C . LEU A 1 86 ? 22.520 -0.025 2.870 1.00 97.00 86 LEU A C 1
ATOM 694 O O . LEU A 1 86 ? 23.569 0.332 3.405 1.00 97.00 86 LEU A O 1
ATOM 698 N N . MET A 1 87 ? 22.007 -1.238 3.030 1.00 96.69 87 MET A N 1
ATOM 699 C CA . MET A 1 87 ? 22.749 -2.366 3.569 1.00 96.69 87 MET A CA 1
ATOM 700 C C . MET A 1 87 ? 23.467 -3.083 2.425 1.00 96.69 87 MET A C 1
ATOM 702 O O . MET A 1 87 ? 22.886 -3.295 1.362 1.00 96.69 87 MET A O 1
ATOM 706 N N . THR A 1 88 ? 24.716 -3.485 2.651 1.00 96.88 88 THR A N 1
ATOM 707 C CA . THR A 1 88 ? 25.533 -4.214 1.673 1.00 96.88 88 THR A CA 1
ATOM 708 C C . THR A 1 88 ? 26.158 -5.449 2.294 1.00 96.88 88 THR A C 1
ATOM 710 O O . THR A 1 88 ? 26.603 -5.391 3.442 1.00 96.88 88 THR A O 1
ATOM 713 N N . TRP A 1 89 ? 26.281 -6.531 1.532 1.00 96.25 89 TRP A N 1
ATOM 714 C CA . TRP A 1 89 ? 26.993 -7.733 1.970 1.00 96.25 89 TRP A CA 1
ATOM 715 C C . TRP A 1 89 ? 27.752 -8.389 0.810 1.00 96.25 89 TRP A C 1
ATOM 717 O O . TRP A 1 89 ? 27.371 -8.229 -0.354 1.00 96.25 89 TRP A O 1
ATOM 727 N N . PRO A 1 90 ? 28.845 -9.120 1.094 1.00 94.94 90 PRO A N 1
ATOM 728 C CA . PRO A 1 90 ? 29.557 -9.854 0.063 1.00 94.94 90 PRO A CA 1
ATOM 729 C C . PRO A 1 90 ? 28.744 -11.066 -0.407 1.00 94.94 90 PRO A C 1
ATOM 731 O O . PRO A 1 90 ? 28.250 -11.857 0.395 1.00 94.94 90 PRO A O 1
ATOM 734 N N . TYR A 1 91 ? 28.659 -11.236 -1.721 1.00 89.69 91 TYR A N 1
ATOM 735 C CA . TYR A 1 91 ? 28.097 -12.403 -2.383 1.00 89.69 91 TYR A CA 1
ATOM 736 C C . TYR A 1 91 ? 29.194 -13.141 -3.145 1.00 89.69 91 TYR A C 1
ATOM 738 O O . TYR A 1 91 ? 29.720 -12.689 -4.172 1.00 89.69 91 TYR A O 1
ATOM 746 N N . TYR A 1 92 ? 29.549 -14.302 -2.604 1.00 87.94 92 TYR A N 1
ATOM 747 C CA . TYR A 1 92 ? 30.541 -15.203 -3.168 1.00 87.94 92 TYR A CA 1
ATOM 748 C C . TYR A 1 92 ? 29.841 -16.142 -4.150 1.00 87.94 92 TYR A C 1
ATOM 750 O O . TYR A 1 92 ? 29.170 -17.093 -3.755 1.00 87.94 92 TYR A O 1
ATOM 758 N N . SER A 1 93 ? 29.961 -15.856 -5.446 1.00 77.31 93 SER A N 1
ATOM 759 C CA . SER A 1 93 ? 29.378 -16.702 -6.488 1.00 77.31 93 SER A CA 1
ATOM 760 C C . SER A 1 93 ? 30.402 -17.707 -6.999 1.00 77.31 93 SER A C 1
ATOM 762 O O . SER A 1 93 ? 31.480 -17.319 -7.438 1.00 77.31 93 SER A O 1
ATOM 764 N N . THR A 1 94 ? 30.033 -18.986 -7.023 1.00 70.75 94 THR A N 1
ATOM 765 C CA . THR A 1 94 ? 30.795 -20.060 -7.685 1.00 70.75 94 THR A CA 1
ATOM 766 C C . THR A 1 94 ? 30.323 -20.312 -9.122 1.00 70.75 94 THR A C 1
ATOM 768 O O . THR A 1 94 ? 30.748 -21.273 -9.764 1.00 70.75 94 THR A O 1
ATOM 771 N N . GLY A 1 95 ? 29.431 -19.464 -9.646 1.00 70.44 95 GLY A N 1
ATOM 772 C CA . GLY A 1 95 ? 28.862 -19.620 -10.979 1.00 70.44 95 GLY A CA 1
ATOM 773 C C . GLY A 1 95 ? 29.908 -19.446 -12.079 1.00 70.44 95 GLY A C 1
ATOM 774 O O . GLY A 1 95 ? 30.734 -18.528 -12.032 1.00 70.44 95 GLY A O 1
ATOM 775 N N . LYS A 1 96 ? 29.850 -20.312 -13.099 1.00 74.38 96 LYS A N 1
ATOM 776 C CA . LYS A 1 96 ? 30.547 -20.069 -14.364 1.00 74.38 96 LYS A CA 1
ATOM 777 C C . LYS A 1 96 ? 29.881 -18.892 -15.074 1.00 74.38 96 LYS A C 1
ATOM 779 O O . LYS A 1 96 ? 28.667 -18.880 -15.268 1.00 74.38 96 LYS A O 1
ATOM 784 N N . LEU A 1 97 ? 30.681 -17.911 -15.461 1.00 73.94 97 LEU A N 1
ATOM 785 C CA . LEU A 1 97 ? 30.284 -16.843 -16.365 1.00 73.94 97 LEU A CA 1
ATOM 786 C C . LEU A 1 97 ? 29.919 -17.439 -17.737 1.00 73.94 97 LEU A C 1
ATOM 788 O O . LEU A 1 97 ? 30.420 -18.515 -18.080 1.00 73.94 97 LEU A O 1
ATOM 792 N N . PRO A 1 98 ? 29.109 -16.745 -18.558 1.00 73.56 98 PRO A N 1
ATOM 793 C CA . PRO A 1 98 ? 28.755 -17.204 -19.907 1.00 73.56 98 PRO A CA 1
ATOM 794 C C . PRO A 1 98 ? 29.970 -17.546 -20.784 1.00 73.56 98 PRO A C 1
ATOM 796 O O . PRO A 1 98 ? 29.877 -18.376 -21.680 1.00 73.56 98 PRO A O 1
ATOM 799 N N . GLN A 1 99 ? 31.124 -16.937 -20.498 1.00 78.38 99 GLN A N 1
ATOM 800 C CA . GLN A 1 99 ? 32.404 -17.159 -21.173 1.00 78.38 99 GLN A CA 1
ATOM 801 C C . GLN A 1 99 ? 33.175 -18.401 -20.669 1.00 78.38 99 GLN A C 1
ATOM 803 O O . GLN A 1 99 ? 34.286 -18.650 -21.121 1.00 78.38 99 GLN A O 1
ATOM 808 N N . GLY A 1 100 ? 32.627 -19.180 -19.730 1.00 76.94 100 GLY A N 1
ATOM 809 C CA . GLY A 1 100 ? 33.200 -20.443 -19.241 1.00 76.94 100 GLY A CA 1
ATOM 810 C C . GLY A 1 100 ? 34.137 -20.333 -18.029 1.00 76.94 100 GLY A C 1
ATOM 811 O O . GLY A 1 100 ? 34.479 -21.361 -17.441 1.00 76.94 100 GLY A O 1
ATOM 812 N N . TYR A 1 101 ? 34.513 -19.120 -17.615 1.00 75.44 101 TYR A N 1
ATOM 813 C CA . TYR A 1 101 ? 35.349 -18.868 -16.434 1.00 75.44 101 TYR A CA 1
ATOM 814 C C . TYR A 1 101 ? 34.525 -18.797 -15.146 1.00 75.44 101 TYR A C 1
ATOM 816 O O . TYR A 1 101 ? 33.380 -18.356 -15.163 1.00 75.44 101 TYR A O 1
ATOM 824 N N . TYR A 1 102 ? 35.108 -19.181 -14.011 1.00 78.31 102 TYR A N 1
ATOM 825 C CA . TYR A 1 102 ? 34.493 -18.960 -12.699 1.00 78.31 102 TYR A CA 1
ATOM 826 C C . TYR A 1 102 ? 34.585 -17.488 -12.295 1.00 78.31 102 TYR A C 1
ATOM 828 O O . TYR A 1 102 ? 35.559 -16.811 -12.631 1.00 78.31 102 TYR A O 1
ATOM 836 N N . ASN A 1 103 ? 33.583 -16.988 -11.570 1.00 78.50 103 ASN A N 1
ATOM 837 C CA . ASN A 1 103 ? 33.616 -15.625 -11.056 1.00 78.50 103 ASN A CA 1
ATOM 838 C C . ASN A 1 103 ? 34.747 -15.462 -10.020 1.00 78.50 103 ASN A C 1
ATOM 840 O O . ASN A 1 103 ? 34.664 -15.996 -8.919 1.00 78.50 103 ASN A O 1
ATOM 844 N N . GLN A 1 104 ? 35.809 -14.737 -10.385 1.00 83.38 104 GLN A N 1
ATOM 845 C CA . GLN A 1 104 ? 36.986 -14.529 -9.528 1.00 83.38 104 GLN A CA 1
ATOM 846 C C . GLN A 1 104 ? 36.816 -13.367 -8.539 1.00 83.38 104 GLN A C 1
ATOM 848 O O . GLN A 1 104 ? 37.560 -13.281 -7.566 1.00 83.38 104 GLN A O 1
ATOM 853 N N . TYR A 1 105 ? 35.849 -12.475 -8.778 1.00 84.62 105 TYR A N 1
ATOM 854 C CA . TYR A 1 105 ? 35.644 -11.273 -7.976 1.00 84.62 105 TYR A CA 1
ATOM 855 C C . TYR A 1 105 ? 34.351 -11.365 -7.165 1.00 84.62 105 TYR A C 1
ATOM 857 O O . TYR A 1 105 ? 33.266 -11.631 -7.696 1.00 84.62 105 TYR A O 1
ATOM 865 N N . THR A 1 106 ? 34.471 -11.103 -5.863 1.00 86.81 106 THR A N 1
ATOM 866 C CA . THR A 1 106 ? 33.334 -10.999 -4.945 1.00 86.81 106 THR A CA 1
ATOM 867 C C . THR A 1 106 ? 32.399 -9.886 -5.404 1.00 86.81 106 THR A C 1
ATOM 869 O O . THR A 1 106 ? 32.835 -8.758 -5.640 1.00 86.81 106 THR A O 1
ATOM 872 N N . LYS A 1 107 ? 31.105 -10.192 -5.512 1.00 89.38 107 LYS A N 1
ATOM 873 C CA . LYS A 1 107 ? 30.077 -9.177 -5.757 1.00 89.38 107 LYS A CA 1
ATOM 874 C C . LYS A 1 107 ? 29.637 -8.585 -4.426 1.00 89.38 107 LYS A C 1
ATOM 876 O O . LYS A 1 107 ? 29.639 -9.280 -3.416 1.00 89.38 107 LYS A O 1
ATOM 881 N N . ILE A 1 108 ? 29.261 -7.314 -4.423 1.00 92.38 108 ILE A N 1
ATOM 882 C CA . ILE A 1 108 ? 28.618 -6.688 -3.270 1.00 92.38 108 ILE A CA 1
ATOM 883 C C . ILE A 1 108 ? 27.141 -6.563 -3.608 1.00 92.38 108 ILE A C 1
ATOM 885 O O . ILE A 1 108 ? 26.774 -5.795 -4.499 1.00 92.38 108 ILE A O 1
ATOM 889 N N . GLU A 1 109 ? 26.321 -7.343 -2.918 1.00 94.00 109 GLU A N 1
ATOM 890 C CA . GLU A 1 109 ? 24.873 -7.199 -2.977 1.00 94.00 109 GLU A CA 1
ATOM 891 C C . GLU A 1 109 ? 24.445 -6.046 -2.082 1.00 94.00 109 GLU A C 1
ATOM 893 O O . GLU A 1 109 ? 25.143 -5.671 -1.132 1.00 94.00 109 GLU A O 1
ATOM 898 N N . LYS A 1 110 ? 23.307 -5.451 -2.421 1.00 95.44 110 LYS A N 1
ATOM 899 C CA . LYS A 1 110 ? 22.786 -4.274 -1.739 1.00 95.44 110 LYS A CA 1
ATOM 900 C C . LYS A 1 110 ? 21.271 -4.317 -1.663 1.00 95.44 110 LYS A C 1
ATOM 902 O O . LYS A 1 110 ? 20.607 -4.696 -2.622 1.00 95.44 110 LYS A O 1
ATOM 907 N N . VAL A 1 111 ? 20.737 -3.845 -0.548 1.00 96.56 111 VAL A N 1
ATOM 908 C CA . VAL A 1 111 ? 19.300 -3.675 -0.320 1.00 96.56 111 VAL A CA 1
ATOM 909 C C . VAL A 1 111 ? 19.084 -2.416 0.505 1.00 96.56 111 VAL A C 1
ATOM 911 O O . VAL A 1 111 ? 19.932 -2.057 1.325 1.00 96.56 111 VAL A O 1
ATOM 914 N N . ARG A 1 112 ? 17.977 -1.714 0.285 1.00 97.81 112 ARG A N 1
ATOM 915 C CA . ARG A 1 112 ? 17.575 -0.645 1.198 1.00 97.81 112 ARG A CA 1
ATOM 916 C C . ARG A 1 112 ? 16.913 -1.272 2.412 1.00 97.81 112 ARG A C 1
ATOM 918 O O . ARG A 1 112 ? 16.018 -2.095 2.271 1.00 97.81 112 ARG A O 1
ATOM 925 N N . TYR A 1 113 ? 17.440 -0.957 3.589 1.00 98.00 113 TYR A N 1
ATOM 926 C CA . TYR A 1 113 ? 17.059 -1.619 4.831 1.00 98.00 113 TYR A CA 1
ATOM 927 C C . TYR A 1 113 ? 17.030 -0.604 5.978 1.00 98.00 113 TYR A C 1
ATOM 929 O O . TYR A 1 113 ? 18.093 -0.161 6.436 1.00 98.00 113 TYR A O 1
ATOM 937 N N . PRO A 1 114 ? 15.845 -0.251 6.502 1.00 97.75 114 PRO A N 1
ATOM 938 C CA . PRO A 1 114 ? 15.734 0.652 7.635 1.00 97.75 114 PRO A CA 1
ATOM 939 C C . PRO A 1 114 ? 16.023 -0.101 8.939 1.00 97.75 114 PRO A C 1
ATOM 941 O O . PRO A 1 114 ? 15.167 -0.773 9.512 1.00 97.75 114 PRO A O 1
ATOM 944 N N . LYS A 1 115 ? 17.252 0.014 9.457 1.00 97.50 115 LYS A N 1
ATOM 945 C CA . LYS A 1 115 ? 17.549 -0.452 10.823 1.00 97.50 115 LYS A CA 1
ATOM 946 C C . LYS A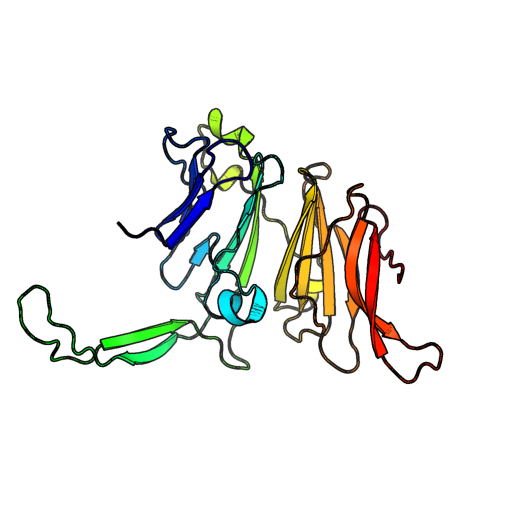 1 115 ? 16.739 0.345 11.862 1.00 97.50 115 LYS A C 1
ATOM 948 O O . LYS A 1 115 ? 16.341 1.477 11.580 1.00 97.50 115 LYS A O 1
ATOM 953 N N . PRO A 1 116 ? 16.537 -0.190 13.084 1.00 97.38 116 PRO A N 1
ATOM 954 C CA . PRO A 1 116 ? 15.825 0.524 14.142 1.00 97.38 116 PRO A CA 1
ATOM 955 C C . PRO A 1 116 ? 16.322 1.967 14.319 1.00 97.38 116 PRO A C 1
ATOM 957 O O . PRO A 1 116 ? 17.523 2.216 14.412 1.00 97.38 116 PRO A O 1
ATOM 960 N N . GLY A 1 117 ? 15.388 2.922 14.325 1.00 95.62 117 GLY A N 1
ATOM 961 C CA . GLY A 1 117 ? 15.669 4.357 14.459 1.00 95.62 117 GLY A CA 1
ATOM 962 C C . GLY A 1 117 ? 16.159 5.076 13.194 1.00 95.62 117 GLY A C 1
ATOM 963 O O . GLY A 1 117 ? 16.317 6.293 13.228 1.00 95.62 117 GLY A O 1
ATOM 964 N N . ARG A 1 118 ? 16.385 4.377 12.075 1.00 97.81 118 ARG A N 1
ATOM 965 C CA . ARG A 1 118 ? 16.777 4.987 10.788 1.00 97.81 118 ARG A CA 1
ATOM 966 C C . ARG A 1 118 ? 15.561 5.436 9.979 1.00 97.81 118 ARG A C 1
ATOM 968 O O . ARG A 1 118 ? 14.432 5.143 10.354 1.00 97.81 118 ARG A O 1
ATOM 975 N N . SER A 1 119 ? 15.759 6.192 8.907 1.00 98.06 119 SER A N 1
ATOM 976 C CA . SER A 1 119 ? 14.654 6.647 8.055 1.00 98.06 119 SER A CA 1
ATOM 977 C C . SER A 1 119 ? 13.909 5.459 7.446 1.00 98.06 119 SER A C 1
ATOM 979 O O . SER A 1 119 ? 14.543 4.549 6.918 1.00 98.06 119 SER A O 1
ATOM 981 N N . ASN A 1 120 ? 12.579 5.482 7.520 1.00 98.19 120 ASN A N 1
ATOM 982 C CA . ASN A 1 120 ? 11.722 4.483 6.885 1.00 98.19 120 ASN A CA 1
ATOM 983 C C . ASN A 1 120 ? 11.404 4.866 5.433 1.00 98.19 120 ASN A C 1
ATOM 985 O O . ASN A 1 120 ? 11.479 6.053 5.094 1.00 98.19 120 ASN A O 1
ATOM 989 N N . PRO A 1 121 ? 10.973 3.899 4.603 1.00 98.38 121 PRO A N 1
ATOM 990 C CA . PRO A 1 121 ? 10.313 4.220 3.347 1.00 98.38 121 PRO A CA 1
ATOM 991 C C . PRO A 1 121 ? 9.071 5.079 3.585 1.00 98.38 121 PRO A C 1
ATOM 993 O O . PRO A 1 121 ? 8.317 4.866 4.540 1.00 98.38 121 PRO A O 1
ATOM 996 N N . THR A 1 122 ? 8.816 6.011 2.672 1.00 98.44 122 THR A N 1
ATOM 997 C CA . THR A 1 122 ? 7.528 6.712 2.613 1.00 98.44 122 THR A CA 1
ATOM 998 C C . THR A 1 122 ? 6.589 5.982 1.662 1.00 98.44 122 THR A C 1
ATOM 1000 O O . THR A 1 122 ? 7.026 5.406 0.668 1.00 98.44 122 THR A O 1
ATOM 1003 N N . ILE A 1 123 ? 5.289 6.000 1.951 1.00 98.44 123 ILE A N 1
ATOM 1004 C CA . ILE A 1 123 ? 4.278 5.307 1.148 1.00 98.44 123 ILE A CA 1
ATOM 1005 C C . ILE A 1 123 ? 3.174 6.271 0.713 1.00 98.44 123 ILE A C 1
ATOM 1007 O O . ILE A 1 123 ? 2.753 7.148 1.468 1.00 98.44 123 ILE A O 1
ATOM 1011 N N . LYS A 1 124 ? 2.682 6.098 -0.512 1.00 98.62 124 LYS A N 1
ATOM 1012 C CA . LYS A 1 124 ? 1.491 6.773 -1.040 1.00 98.62 124 LYS A CA 1
ATOM 1013 C C . LYS A 1 124 ? 0.522 5.741 -1.580 1.00 98.62 124 LYS A C 1
ATOM 1015 O O . LYS A 1 124 ? 0.944 4.802 -2.248 1.00 98.62 124 LYS A O 1
ATOM 1020 N N . LEU A 1 125 ? -0.768 5.936 -1.326 1.00 98.81 125 LEU A N 1
ATOM 1021 C CA . LEU A 1 125 ? -1.827 5.083 -1.852 1.00 98.81 125 LEU A CA 1
ATOM 1022 C C . LEU A 1 125 ? -2.520 5.785 -3.020 1.00 98.81 125 LEU A C 1
ATOM 1024 O O . LEU A 1 125 ? -2.926 6.940 -2.914 1.00 98.81 125 LEU A O 1
ATOM 1028 N N . HIS A 1 126 ? -2.658 5.095 -4.140 1.00 98.62 126 HIS A N 1
ATOM 1029 C CA . HIS A 1 126 ? -3.200 5.646 -5.373 1.00 98.62 126 HIS A CA 1
ATOM 1030 C C . HIS A 1 126 ? -4.437 4.881 -5.813 1.00 98.62 126 HIS A C 1
ATOM 1032 O O . HIS A 1 126 ? -4.526 3.676 -5.608 1.00 98.62 126 HIS A O 1
ATOM 1038 N N . TYR A 1 127 ? -5.362 5.583 -6.453 1.00 98.56 127 TYR A N 1
ATOM 1039 C CA . TYR A 1 127 ? -6.548 5.038 -7.098 1.00 98.56 127 TYR A CA 1
ATOM 1040 C C . TYR A 1 127 ? -6.542 5.424 -8.577 1.00 98.56 127 TYR A C 1
ATOM 1042 O O . TYR A 1 127 ? -6.210 6.561 -8.919 1.00 98.56 127 TYR A O 1
ATOM 1050 N N . ILE A 1 128 ? -6.952 4.503 -9.442 1.00 97.25 128 ILE A N 1
ATOM 1051 C CA . ILE A 1 128 ? -7.216 4.763 -10.856 1.00 97.25 128 ILE A CA 1
ATOM 1052 C C . ILE A 1 128 ? -8.488 4.031 -11.296 1.00 97.25 128 ILE A C 1
ATOM 1054 O O . ILE A 1 128 ? -8.707 2.865 -10.955 1.00 97.25 128 ILE A O 1
ATOM 1058 N N . ASP A 1 129 ? -9.328 4.727 -12.060 1.00 96.31 129 ASP A N 1
ATOM 1059 C CA . ASP A 1 129 ? -10.467 4.133 -12.755 1.00 96.31 129 ASP A CA 1
ATOM 1060 C C . ASP A 1 129 ? -10.005 3.626 -14.127 1.00 96.31 129 ASP A C 1
ATOM 1062 O O . ASP A 1 129 ? -9.655 4.411 -15.011 1.00 96.31 129 ASP A O 1
ATOM 1066 N N . LEU A 1 130 ? -9.960 2.304 -14.297 1.00 95.62 130 LEU A N 1
ATOM 1067 C CA . LEU A 1 130 ? -9.436 1.669 -15.506 1.00 95.62 130 LEU A CA 1
ATOM 1068 C C . LEU A 1 130 ? -10.396 1.808 -16.692 1.00 95.62 130 LEU A C 1
ATOM 1070 O O . LEU A 1 130 ? -9.966 1.673 -17.836 1.00 95.62 130 LEU A O 1
ATOM 1074 N N . THR A 1 131 ? -11.677 2.101 -16.446 1.00 93.19 131 THR A N 1
ATOM 1075 C CA . THR A 1 131 ? -12.672 2.297 -17.516 1.00 93.19 131 THR A CA 1
ATOM 1076 C C . THR A 1 131 ? -12.385 3.549 -18.341 1.00 93.19 131 THR A C 1
ATOM 1078 O O . THR A 1 131 ? -12.717 3.606 -19.520 1.00 93.19 131 THR A O 1
ATOM 1081 N N . GLN A 1 132 ? -11.684 4.519 -17.751 1.00 91.94 132 GLN A N 1
ATOM 1082 C CA . GLN A 1 132 ? -11.311 5.769 -18.406 1.00 91.94 132 GLN A CA 1
ATOM 1083 C C . GLN A 1 132 ? -10.117 5.606 -19.356 1.00 91.94 132 GLN A C 1
ATOM 1085 O O . GLN A 1 132 ? -9.803 6.532 -20.094 1.00 91.94 132 GLN A O 1
ATOM 1090 N N . LEU A 1 133 ? -9.442 4.450 -19.367 1.00 90.06 133 LEU A N 1
ATOM 1091 C CA . LEU A 1 133 ? -8.222 4.251 -20.155 1.00 90.06 133 LEU A CA 1
ATOM 1092 C C . LEU A 1 133 ? -8.468 4.154 -21.665 1.00 90.06 133 LEU A C 1
ATOM 1094 O O . LEU A 1 133 ? -7.578 4.512 -22.429 1.00 90.06 133 LEU A O 1
ATOM 1098 N N . HIS A 1 134 ? -9.637 3.669 -22.094 1.00 75.12 134 HIS A N 1
ATOM 1099 C CA . HIS A 1 134 ? -9.914 3.396 -23.510 1.00 75.12 134 HIS A CA 1
ATOM 1100 C C . HIS A 1 134 ? -9.921 4.670 -24.374 1.00 75.12 134 HIS A C 1
ATOM 1102 O O . HIS A 1 134 ? -9.434 4.648 -25.500 1.00 75.12 134 HIS A O 1
ATOM 1108 N N . ASP A 1 135 ? -10.404 5.787 -23.825 1.00 72.00 135 ASP A N 1
ATOM 1109 C CA . ASP A 1 135 ? -10.631 7.031 -24.578 1.00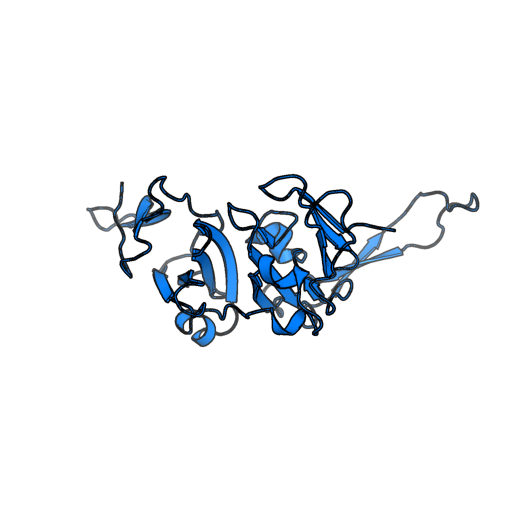 72.00 135 ASP A CA 1
ATOM 1110 C C . ASP A 1 135 ? -9.668 8.163 -24.187 1.00 72.00 135 ASP A C 1
ATOM 1112 O O . ASP A 1 135 ? -9.809 9.312 -24.620 1.00 72.00 135 ASP A O 1
ATOM 1116 N N . TYR A 1 136 ? -8.691 7.875 -23.328 1.00 78.81 136 TYR A N 1
ATOM 1117 C CA . TYR A 1 136 ? -7.888 8.916 -22.709 1.00 78.81 136 TYR A CA 1
ATOM 1118 C C . TYR A 1 136 ? -6.577 9.179 -23.456 1.00 78.81 136 TYR A C 1
ATOM 1120 O O . TYR A 1 136 ? -5.587 8.464 -23.322 1.00 78.81 136 TYR A O 1
ATOM 1128 N N . ASN A 1 137 ? -6.553 10.296 -24.185 1.00 77.06 137 ASN A N 1
ATOM 1129 C CA . ASN A 1 137 ? -5.392 10.770 -24.950 1.00 77.06 137 ASN A CA 1
ATOM 1130 C C . ASN A 1 137 ? -4.381 11.594 -24.123 1.00 77.06 137 ASN A C 1
ATOM 1132 O O . ASN A 1 137 ? -3.433 12.154 -24.673 1.00 77.06 137 ASN A O 1
ATOM 1136 N N . GLY A 1 138 ? -4.594 11.738 -22.811 1.00 81.00 138 GLY A N 1
ATOM 1137 C CA . GLY A 1 138 ? -3.725 12.523 -21.934 1.00 81.00 138 GLY A CA 1
ATOM 1138 C C . GLY A 1 138 ? -2.662 11.693 -21.209 1.00 81.00 138 GLY A C 1
ATOM 1139 O O . GLY A 1 138 ? -2.532 10.484 -21.372 1.00 81.00 138 GLY A O 1
ATOM 1140 N N . SER A 1 139 ? -1.903 12.342 -20.325 1.00 84.50 139 SER A N 1
ATOM 1141 C CA . SER A 1 139 ? -0.972 11.644 -19.427 1.00 84.50 139 SER A CA 1
ATOM 1142 C C . SER A 1 139 ? -1.739 10.865 -18.359 1.00 84.50 139 SER A C 1
ATOM 1144 O O . SER A 1 139 ? -2.498 11.479 -17.602 1.00 84.50 139 SER A O 1
ATOM 1146 N N . ILE A 1 140 ? -1.543 9.541 -18.291 1.00 87.00 140 ILE A N 1
ATOM 1147 C CA . ILE A 1 140 ? -2.260 8.627 -17.374 1.00 87.00 140 ILE A CA 1
ATOM 1148 C C . ILE A 1 140 ? -2.176 9.087 -15.915 1.00 87.00 140 ILE A C 1
ATOM 1150 O O . ILE A 1 140 ? -3.153 8.987 -15.185 1.00 87.00 140 ILE A O 1
ATOM 1154 N N . GLY A 1 141 ? -1.066 9.718 -15.520 1.00 82.12 141 GLY A N 1
ATOM 1155 C CA . GLY A 1 141 ? -0.906 10.281 -14.177 1.00 82.12 141 GLY A CA 1
ATOM 1156 C C . GLY A 1 141 ? -1.961 11.322 -13.767 1.00 82.12 141 GLY A C 1
ATOM 1157 O O . GLY A 1 141 ? -2.111 11.563 -12.576 1.00 82.12 141 GLY A O 1
ATOM 1158 N N . LYS A 1 142 ? -2.717 11.927 -14.700 1.00 86.75 142 LYS A N 1
ATOM 1159 C CA . LYS A 1 142 ? -3.850 12.811 -14.350 1.00 86.75 142 LYS A CA 1
ATOM 1160 C C . LYS A 1 142 ? -5.127 12.046 -13.977 1.00 86.75 142 LYS A C 1
ATOM 1162 O O . LYS A 1 142 ? -6.006 12.639 -13.367 1.00 86.75 142 LYS A O 1
ATOM 1167 N N . LEU A 1 143 ? -5.233 10.768 -14.348 1.00 92.25 143 LEU A N 1
ATOM 1168 C CA . LEU A 1 143 ? -6.320 9.877 -13.920 1.00 92.25 143 LEU A CA 1
ATOM 1169 C C . LEU A 1 143 ? -6.062 9.301 -12.520 1.00 92.25 143 LEU A C 1
ATOM 1171 O O . LEU A 1 143 ? -6.969 8.770 -11.881 1.00 92.25 143 LEU A O 1
ATOM 1175 N N . THR A 1 144 ? -4.820 9.393 -12.042 1.00 95.44 144 THR A N 1
ATOM 1176 C CA . THR A 1 144 ? -4.419 8.900 -10.729 1.00 95.44 144 THR A CA 1
ATOM 1177 C C . THR A 1 144 ? -4.870 9.855 -9.627 1.00 95.44 144 THR A C 1
ATOM 1179 O O . THR A 1 144 ? -4.461 11.015 -9.577 1.00 95.44 144 THR A O 1
ATOM 1182 N N . VAL A 1 145 ? -5.637 9.338 -8.671 1.00 97.62 145 VAL A N 1
ATOM 1183 C CA . VAL A 1 145 ? -6.029 10.050 -7.451 1.00 97.62 145 VAL A CA 1
ATOM 1184 C C . VAL A 1 145 ? -5.160 9.577 -6.288 1.00 97.62 145 VAL A C 1
ATOM 1186 O O . VAL A 1 145 ? -4.997 8.378 -6.074 1.00 97.62 145 VAL A O 1
ATOM 1189 N N . HIS A 1 146 ? -4.586 10.508 -5.523 1.00 97.88 146 HIS A N 1
ATOM 1190 C CA . HIS A 1 146 ? -3.846 10.189 -4.299 1.00 97.88 146 HIS A CA 1
ATOM 1191 C C . HIS A 1 146 ? -4.816 10.052 -3.117 1.00 97.88 146 HIS A C 1
ATOM 1193 O O . HIS A 1 146 ? -5.400 11.042 -2.673 1.00 97.88 146 HIS A O 1
ATOM 1199 N N . LEU A 1 147 ? -4.958 8.834 -2.596 1.00 98.56 147 LEU A N 1
ATOM 1200 C CA . LEU A 1 147 ? -5.735 8.521 -1.400 1.00 98.56 147 LEU A CA 1
ATOM 1201 C C . LEU A 1 147 ? -4.928 8.926 -0.164 1.00 98.56 147 LEU A C 1
ATOM 1203 O O . LEU A 1 147 ? -4.116 8.158 0.352 1.00 98.56 147 LEU A O 1
ATOM 1207 N N . LYS A 1 148 ? -5.117 10.170 0.282 1.00 98.06 148 LYS A N 1
ATOM 1208 C CA . LYS A 1 148 ? -4.355 10.739 1.401 1.00 98.06 148 LYS A CA 1
ATOM 1209 C C . LYS A 1 148 ? -4.585 9.931 2.688 1.00 98.06 148 LYS A C 1
ATOM 1211 O O . LYS A 1 148 ? -5.734 9.573 2.962 1.00 98.06 148 LYS A O 1
ATOM 1216 N N . PRO A 1 149 ? -3.553 9.690 3.514 1.00 98.25 149 PRO A N 1
ATOM 1217 C CA . PRO A 1 149 ? -3.750 9.169 4.863 1.00 98.25 149 PRO A CA 1
ATOM 1218 C C . PRO A 1 149 ? -4.665 10.102 5.680 1.00 98.25 149 PRO A C 1
ATOM 1220 O O . PRO A 1 149 ? -4.720 11.306 5.404 1.00 98.25 149 PRO A O 1
ATOM 1223 N N . PRO A 1 150 ? -5.395 9.588 6.685 1.00 97.31 150 PRO A N 1
ATOM 1224 C CA . PRO A 1 150 ? -6.210 10.427 7.553 1.00 97.31 150 PRO A CA 1
ATOM 1225 C C . PRO A 1 150 ? -5.320 11.385 8.354 1.00 97.31 150 PRO A C 1
ATOM 1227 O O . PRO A 1 150 ? -4.225 11.014 8.786 1.00 97.31 150 PRO A O 1
ATOM 1230 N N . LYS A 1 151 ? -5.823 12.599 8.613 1.00 96.62 151 LYS A N 1
ATOM 1231 C CA . LYS A 1 151 ? -5.086 13.627 9.367 1.00 96.62 151 LYS A CA 1
ATOM 1232 C C . LYS A 1 151 ? -4.635 13.131 10.747 1.00 96.62 151 LYS A C 1
ATOM 1234 O O . LYS A 1 151 ? -3.517 13.401 11.166 1.00 96.62 151 LYS A O 1
ATOM 1239 N N . ASP A 1 152 ? -5.481 12.319 11.383 1.00 94.56 152 ASP A N 1
ATOM 1240 C CA . ASP A 1 152 ? -5.197 11.631 12.644 1.00 94.56 152 ASP A CA 1
ATOM 1241 C C . ASP A 1 152 ? -3.851 10.889 12.648 1.00 94.56 152 ASP A C 1
ATOM 1243 O O . ASP A 1 152 ? -3.255 10.754 13.703 1.00 94.56 152 ASP A O 1
ATOM 1247 N N . ILE A 1 153 ? -3.386 10.388 11.499 1.00 97.31 153 ILE A N 1
ATOM 1248 C CA . ILE A 1 153 ? -2.111 9.673 11.367 1.00 97.31 153 ILE A CA 1
ATOM 1249 C C . ILE A 1 153 ? -0.996 10.609 10.911 1.00 97.31 153 ILE A C 1
ATOM 1251 O O . ILE A 1 153 ? 0.104 10.546 11.454 1.00 97.31 153 ILE A O 1
ATOM 1255 N N . THR A 1 154 ? -1.262 11.503 9.954 1.00 96.12 154 THR A N 1
ATOM 1256 C CA . THR A 1 154 ? -0.228 12.431 9.468 1.00 96.12 154 THR A CA 1
ATOM 1257 C C . THR A 1 154 ? 0.243 13.401 10.548 1.00 96.12 154 THR A C 1
ATOM 1259 O O . THR A 1 154 ? 1.400 13.806 10.526 1.00 96.12 154 THR A O 1
ATOM 1262 N N . ASP A 1 155 ? -0.618 13.735 11.514 1.00 94.69 155 ASP A N 1
ATOM 1263 C CA . ASP A 1 155 ? -0.265 14.584 12.656 1.00 94.69 155 ASP A CA 1
ATOM 1264 C C . ASP A 1 155 ? 0.737 13.898 13.618 1.00 94.69 155 ASP A C 1
ATOM 1266 O O . ASP A 1 155 ? 1.445 14.590 14.346 1.00 94.69 155 ASP A O 1
ATOM 1270 N N . TYR A 1 156 ? 0.865 12.559 13.595 1.00 91.50 156 TYR A N 1
ATOM 1271 C CA . TYR A 1 156 ? 1.909 11.820 14.335 1.00 91.50 156 TYR A CA 1
ATOM 1272 C C . TYR A 1 156 ? 3.260 11.770 13.600 1.00 91.50 156 TYR A C 1
ATOM 1274 O O . TYR A 1 156 ? 4.259 11.365 14.199 1.00 91.50 156 TYR A O 1
ATOM 1282 N N . GLY A 1 157 ? 3.311 12.155 12.321 1.00 95.44 157 GLY A N 1
ATOM 1283 C CA . GLY A 1 157 ? 4.507 12.062 11.482 1.00 95.44 157 GLY A CA 1
ATOM 1284 C C . GLY A 1 157 ? 4.591 10.747 10.705 1.00 95.44 157 GLY A C 1
ATOM 1285 O O . GLY A 1 157 ? 3.671 10.403 9.958 1.00 95.44 157 GLY A O 1
ATOM 1286 N N . ASP A 1 158 ? 5.715 10.037 10.834 1.00 97.50 158 ASP A N 1
ATOM 1287 C CA . ASP A 1 158 ? 5.976 8.783 10.119 1.00 97.50 158 ASP A CA 1
ATOM 1288 C C . ASP A 1 158 ? 4.887 7.733 10.384 1.00 97.50 158 ASP A C 1
ATOM 1290 O O . ASP A 1 158 ? 4.430 7.533 11.517 1.00 97.50 158 ASP A O 1
ATOM 1294 N N . HIS A 1 159 ? 4.504 7.013 9.333 1.00 98.38 159 HIS A N 1
ATOM 1295 C CA . HIS A 1 159 ? 3.398 6.068 9.372 1.00 98.38 159 HIS A CA 1
ATOM 1296 C C . HIS A 1 159 ? 3.556 4.945 8.348 1.00 98.38 159 HIS A C 1
ATOM 1298 O O . HIS A 1 159 ? 4.352 5.027 7.414 1.00 98.38 159 HIS A O 1
ATOM 1304 N N . TYR A 1 160 ? 2.743 3.910 8.529 1.00 98.50 160 TYR A N 1
ATOM 1305 C CA . TYR A 1 160 ? 2.654 2.739 7.674 1.00 98.50 160 TYR A CA 1
ATOM 1306 C C . TYR A 1 160 ? 1.232 2.569 7.139 1.00 98.50 160 TYR A C 1
ATOM 1308 O O . TYR A 1 160 ? 0.258 2.834 7.850 1.00 98.50 160 TYR A O 1
ATOM 1316 N N . LEU A 1 161 ? 1.110 2.064 5.911 1.00 98.62 161 LEU A N 1
ATOM 1317 C CA . LEU A 1 161 ? -0.118 1.431 5.429 1.00 98.62 161 LEU A CA 1
ATOM 1318 C C . LEU A 1 161 ? -0.006 -0.066 5.724 1.00 98.62 161 LEU A C 1
ATOM 1320 O O . LEU A 1 161 ? 0.766 -0.756 5.076 1.00 98.62 161 LEU A O 1
ATOM 1324 N N . THR A 1 162 ? -0.740 -0.564 6.711 1.00 98.12 162 THR A N 1
ATOM 1325 C CA . THR A 1 162 ? -0.519 -1.929 7.230 1.00 98.12 162 THR A CA 1
ATOM 1326 C C . THR A 1 162 ? -1.416 -2.976 6.601 1.00 98.12 162 THR A C 1
ATOM 1328 O O . THR A 1 162 ? -1.051 -4.141 6.536 1.00 98.12 162 THR A O 1
ATOM 1331 N N . THR A 1 163 ? -2.598 -2.583 6.126 1.00 96.88 163 THR A N 1
ATOM 1332 C CA . THR A 1 163 ? -3.482 -3.507 5.424 1.00 96.88 163 THR A CA 1
ATOM 1333 C C . THR A 1 163 ? -4.507 -2.780 4.563 1.00 96.88 163 THR A C 1
ATOM 1335 O O . THR A 1 163 ? -4.814 -1.610 4.807 1.00 96.88 163 THR A O 1
ATOM 1338 N N . LEU A 1 164 ? -5.048 -3.469 3.556 1.00 97.50 164 LEU A N 1
ATOM 1339 C CA . LEU A 1 164 ? -6.019 -2.926 2.612 1.00 97.50 164 LEU A CA 1
ATOM 1340 C C . LEU A 1 164 ? -7.005 -3.998 2.137 1.00 97.50 164 LEU A C 1
ATOM 1342 O O . LEU A 1 164 ? -6.641 -5.152 1.912 1.00 97.50 164 LEU A O 1
ATOM 1346 N N . LYS A 1 165 ? -8.270 -3.612 1.943 1.00 97.94 165 LYS A N 1
ATOM 1347 C CA . LYS A 1 165 ? -9.293 -4.461 1.329 1.00 97.94 165 LYS A CA 1
ATOM 1348 C C . LYS A 1 165 ? -10.359 -3.642 0.606 1.00 97.94 165 LYS A C 1
ATOM 1350 O O . LYS A 1 165 ? -10.907 -2.695 1.162 1.00 97.94 165 LYS A O 1
ATOM 1355 N N . TRP A 1 166 ? -10.724 -4.060 -0.603 1.00 98.50 166 TRP A N 1
ATOM 1356 C CA . TRP A 1 166 ? -11.956 -3.598 -1.246 1.00 98.50 166 TRP A CA 1
ATOM 1357 C C . TRP A 1 166 ? -13.185 -4.120 -0.492 1.00 98.50 166 TRP A C 1
ATOM 1359 O O . TRP A 1 166 ? -13.343 -5.333 -0.327 1.00 98.50 166 TRP A O 1
ATOM 1369 N N . ILE A 1 167 ? -14.051 -3.209 -0.049 1.00 98.12 167 ILE A N 1
ATOM 1370 C CA . ILE A 1 167 ? -15.362 -3.533 0.524 1.00 98.12 167 ILE A CA 1
ATOM 1371 C C . ILE A 1 167 ? -16.308 -3.931 -0.609 1.00 98.12 167 ILE A C 1
ATOM 1373 O O . ILE A 1 167 ? -16.835 -5.041 -0.620 1.00 98.12 167 ILE A O 1
ATOM 1377 N N . ASP A 1 168 ? -16.455 -3.046 -1.589 1.00 97.44 168 ASP A N 1
ATOM 1378 C CA . ASP A 1 168 ? -17.193 -3.236 -2.837 1.00 97.44 168 ASP A CA 1
ATOM 1379 C C . ASP A 1 168 ? -16.388 -2.606 -3.993 1.00 97.44 168 ASP A C 1
ATOM 1381 O O . ASP A 1 168 ? -15.232 -2.224 -3.810 1.00 97.44 168 ASP A O 1
ATOM 1385 N N . ASP A 1 169 ? -16.968 -2.472 -5.186 1.00 97.19 169 ASP A N 1
ATOM 1386 C CA . ASP A 1 169 ? -16.290 -1.817 -6.316 1.00 97.19 169 ASP A CA 1
ATOM 1387 C C . ASP A 1 169 ? -16.063 -0.317 -6.146 1.00 97.19 169 ASP A C 1
ATOM 1389 O O . ASP A 1 169 ? -15.372 0.309 -6.945 1.00 97.19 169 ASP A O 1
ATOM 1393 N N . ASN A 1 170 ? -16.664 0.308 -5.145 1.00 97.50 170 ASN A N 1
ATOM 1394 C CA . ASN A 1 170 ? -16.648 1.748 -4.955 1.00 97.50 170 ASN A CA 1
ATOM 1395 C C . ASN A 1 170 ? -15.941 2.183 -3.675 1.00 97.50 170 ASN A C 1
ATOM 1397 O O . ASN A 1 170 ? -15.651 3.375 -3.558 1.00 97.50 170 ASN A O 1
ATOM 1401 N N . VAL A 1 171 ? -15.705 1.273 -2.733 1.00 98.25 171 VAL A N 1
ATOM 1402 C CA . VAL A 1 171 ? -15.193 1.543 -1.392 1.00 98.25 171 VAL A CA 1
ATOM 1403 C C . VAL A 1 171 ? -14.014 0.631 -1.093 1.00 98.25 171 VAL A C 1
ATOM 1405 O O . VAL A 1 171 ? -14.137 -0.594 -1.101 1.00 98.25 171 VAL A O 1
ATOM 1408 N N . VAL A 1 172 ? -12.884 1.240 -0.750 1.00 98.31 172 VAL A N 1
ATOM 1409 C CA . VAL A 1 172 ? -11.694 0.550 -0.249 1.00 98.31 172 VAL A CA 1
ATOM 1410 C C . VAL A 1 172 ? -11.446 0.955 1.201 1.00 98.31 172 VAL A C 1
ATOM 1412 O O . VAL A 1 172 ? -11.516 2.136 1.543 1.00 98.31 172 VAL A O 1
ATOM 1415 N N . ALA A 1 173 ? -11.182 -0.029 2.056 1.00 98.25 173 ALA A N 1
ATOM 1416 C CA . ALA A 1 173 ? -10.771 0.160 3.438 1.00 98.25 173 ALA A CA 1
ATOM 1417 C C . ALA A 1 173 ? -9.262 -0.072 3.559 1.00 98.25 173 ALA A C 1
ATOM 1419 O O . ALA A 1 173 ? -8.745 -1.068 3.056 1.00 98.25 173 ALA A O 1
ATOM 1420 N N . ALA A 1 174 ? -8.562 0.833 4.232 1.00 98.38 174 ALA A N 1
ATOM 1421 C CA . ALA A 1 174 ? -7.116 0.804 4.413 1.00 98.38 174 ALA A CA 1
ATOM 1422 C C . ALA A 1 174 ? -6.757 1.180 5.854 1.00 98.38 174 ALA A C 1
ATOM 1424 O O . ALA A 1 174 ? -7.301 2.146 6.390 1.00 98.38 174 ALA A O 1
ATOM 1425 N N . ASN A 1 175 ? -5.852 0.431 6.480 1.00 98.44 175 ASN A N 1
ATOM 1426 C CA . ASN A 1 175 ? -5.385 0.714 7.834 1.00 98.44 175 ASN A CA 1
ATOM 1427 C C . ASN A 1 175 ? -4.091 1.519 7.808 1.00 98.44 175 ASN A C 1
ATOM 1429 O O . ASN A 1 175 ? -3.052 1.029 7.360 1.00 98.44 175 ASN A O 1
ATOM 1433 N N . TRP A 1 176 ? -4.142 2.721 8.361 1.00 98.62 176 TRP A N 1
ATOM 1434 C CA . TRP A 1 176 ? -2.974 3.564 8.567 1.00 98.62 176 TRP A CA 1
ATOM 1435 C C . TRP A 1 176 ? -2.536 3.482 10.023 1.00 98.62 176 TRP A C 1
ATOM 1437 O O . TRP A 1 176 ? -3.367 3.578 10.923 1.00 98.62 176 TRP A O 1
ATOM 1447 N N . MET A 1 177 ? -1.244 3.305 10.268 1.00 98.44 177 MET A N 1
ATOM 1448 C CA . MET A 1 177 ? -0.695 3.114 11.608 1.00 98.44 177 MET A CA 1
ATOM 1449 C C . MET A 1 177 ? 0.499 4.033 11.825 1.00 98.44 177 MET A C 1
ATOM 1451 O O . MET A 1 177 ? 1.320 4.201 10.926 1.00 98.44 177 MET A O 1
ATOM 1455 N N . ASN A 1 178 ? 0.608 4.638 13.004 1.00 98.12 178 ASN A N 1
ATOM 1456 C CA . ASN A 1 178 ? 1.773 5.451 13.334 1.00 98.12 178 ASN A CA 1
ATOM 1457 C C . ASN A 1 178 ? 3.044 4.590 13.434 1.00 98.12 178 ASN A C 1
ATOM 1459 O O . ASN A 1 178 ? 2.986 3.382 13.670 1.00 98.12 178 ASN A O 1
ATOM 1463 N N . ARG A 1 179 ? 4.219 5.211 13.309 1.00 97.38 179 ARG A N 1
ATOM 1464 C CA . ARG A 1 179 ? 5.503 4.495 13.364 1.00 97.38 179 ARG A CA 1
ATOM 1465 C C . ARG A 1 179 ? 5.744 3.722 14.668 1.00 97.38 179 ARG A C 1
ATOM 1467 O O . ARG A 1 179 ? 6.393 2.683 14.643 1.00 97.38 179 ARG A O 1
ATOM 1474 N N . ALA A 1 180 ? 5.213 4.209 15.792 1.00 96.94 180 ALA A N 1
ATOM 1475 C CA . ALA A 1 180 ? 5.287 3.527 17.088 1.00 96.94 180 ALA A CA 1
ATOM 1476 C C . ALA A 1 180 ? 4.339 2.316 17.205 1.00 96.94 180 ALA A C 1
ATOM 1478 O O . ALA A 1 180 ? 4.389 1.601 18.202 1.00 96.94 180 ALA A O 1
ATOM 1479 N N . GLN A 1 181 ? 3.473 2.103 16.208 1.00 97.62 181 GLN A N 1
ATOM 1480 C CA . GLN A 1 181 ? 2.535 0.986 16.101 1.00 97.62 181 GLN A CA 1
ATOM 1481 C C . GLN A 1 181 ? 1.573 0.847 17.288 1.00 97.62 181 GLN A C 1
ATOM 1483 O O . GLN A 1 181 ? 1.126 -0.246 17.624 1.00 97.62 181 GLN A O 1
ATOM 1488 N N . ASN A 1 182 ? 1.232 1.958 17.937 1.00 96.94 182 ASN A N 1
ATOM 1489 C CA . ASN A 1 182 ? 0.314 1.989 19.077 1.00 96.94 182 ASN A CA 1
ATOM 1490 C C . ASN A 1 182 ? -0.960 2.799 18.800 1.00 96.94 182 ASN A C 1
ATOM 1492 O O . ASN A 1 182 ? -1.853 2.822 19.646 1.00 96.94 182 ASN A O 1
ATOM 1496 N N . PHE A 1 183 ? -1.069 3.416 17.621 1.00 97.81 183 PHE A N 1
ATOM 1497 C CA . PHE A 1 183 ? -2.265 4.100 17.149 1.00 97.81 183 PHE A CA 1
ATOM 1498 C C . PHE A 1 183 ? -2.523 3.766 15.680 1.00 97.81 183 PHE A C 1
ATOM 1500 O O . PHE A 1 183 ? -1.645 3.940 14.830 1.00 97.81 183 PHE A O 1
ATOM 1507 N N . SER A 1 184 ? -3.730 3.291 15.376 1.00 97.56 184 SER A N 1
ATOM 1508 C CA . SER A 1 184 ? -4.145 2.967 14.015 1.00 97.56 184 SER A CA 1
ATOM 1509 C C . SER A 1 184 ? -5.526 3.518 13.685 1.00 97.56 184 SER A C 1
ATOM 1511 O O . SER A 1 184 ? -6.416 3.602 14.536 1.00 97.56 184 SER A O 1
ATOM 1513 N N . VAL A 1 185 ? -5.719 3.849 12.414 1.00 97.94 185 VAL A N 1
ATOM 1514 C CA . VAL A 1 185 ? -6.971 4.353 11.862 1.00 97.94 185 VAL A CA 1
ATOM 1515 C C . VAL A 1 185 ? -7.312 3.554 10.609 1.00 97.94 185 VAL A C 1
ATOM 1517 O O . VAL A 1 185 ? -6.656 3.673 9.574 1.00 97.94 185 VAL A O 1
ATOM 1520 N N . MET A 1 186 ? -8.383 2.768 10.705 1.00 98.06 186 MET A N 1
ATOM 1521 C CA . MET A 1 186 ? -9.067 2.208 9.548 1.00 98.06 186 MET A CA 1
ATOM 1522 C C . MET A 1 186 ? -9.791 3.337 8.822 1.00 98.06 186 MET A C 1
ATOM 1524 O O . MET A 1 186 ? -10.704 3.962 9.373 1.00 98.06 186 MET A O 1
ATOM 1528 N N . THR A 1 187 ? -9.406 3.568 7.576 1.00 98.19 187 THR A N 1
ATOM 1529 C CA . THR A 1 187 ? -9.932 4.626 6.717 1.00 98.19 187 THR A CA 1
ATOM 1530 C C . THR A 1 187 ? -10.663 4.014 5.538 1.00 98.19 187 THR A C 1
ATOM 1532 O O . THR A 1 187 ? -10.136 3.129 4.867 1.00 98.19 187 THR A O 1
ATOM 1535 N N . CYS A 1 188 ? -11.870 4.497 5.265 1.00 98.00 188 CYS A N 1
ATOM 1536 C CA . CYS A 1 188 ? -12.607 4.160 4.053 1.00 98.00 188 CYS A CA 1
ATOM 1537 C C . CYS A 1 188 ? -12.468 5.287 3.027 1.00 98.00 188 CYS A C 1
ATOM 1539 O O . CYS A 1 188 ? -12.616 6.461 3.368 1.00 98.00 188 CYS A O 1
ATOM 1541 N N . TYR A 1 189 ? -12.248 4.920 1.769 1.00 98.44 189 TYR A N 1
ATOM 1542 C CA . TYR A 1 189 ? -12.252 5.827 0.625 1.00 98.44 189 TYR A CA 1
ATOM 1543 C C . TYR A 1 189 ? -13.361 5.398 -0.319 1.00 98.44 189 TYR A C 1
ATOM 1545 O O . TYR A 1 189 ? -13.409 4.230 -0.704 1.00 98.44 189 TYR A O 1
ATOM 1553 N N . SER A 1 190 ? -14.245 6.323 -0.704 1.00 97.75 190 SER A N 1
ATOM 1554 C CA . SER A 1 190 ? -15.316 6.020 -1.653 1.00 97.75 190 SER A CA 1
ATOM 1555 C C . SER A 1 190 ? -15.208 6.840 -2.929 1.00 97.75 190 SER A C 1
ATOM 1557 O O . SER A 1 190 ? -15.223 8.068 -2.888 1.00 97.75 190 SER A O 1
ATOM 1559 N N . SER A 1 191 ? -15.211 6.157 -4.072 1.00 96.75 191 SER A N 1
ATOM 1560 C CA . SER A 1 191 ? -15.346 6.781 -5.400 1.00 96.75 191 SER A CA 1
ATOM 1561 C C . SER A 1 191 ? -16.681 7.515 -5.581 1.00 96.75 191 SER A C 1
ATOM 1563 O O . SER A 1 191 ? -16.768 8.429 -6.390 1.00 96.75 191 SER A O 1
ATOM 1565 N N . ARG A 1 192 ? -17.697 7.190 -4.765 1.00 94.88 192 ARG A N 1
ATOM 1566 C CA . ARG A 1 192 ? -18.980 7.914 -4.694 1.00 94.88 192 ARG A CA 1
ATOM 1567 C C . ARG A 1 192 ? -18.895 9.224 -3.899 1.00 94.88 192 ARG A C 1
ATOM 1569 O O . ARG A 1 192 ? -19.837 10.005 -3.920 1.00 94.88 192 ARG A O 1
ATOM 1576 N N . ALA A 1 193 ? -17.799 9.442 -3.173 1.00 93.56 193 ALA A N 1
ATOM 1577 C CA . ALA A 1 193 ? -17.592 10.579 -2.278 1.00 93.56 193 ALA A CA 1
ATOM 1578 C C . ALA A 1 193 ? -16.190 11.189 -2.465 1.00 93.56 193 ALA A C 1
ATOM 1580 O O . ALA A 1 193 ? -15.484 11.457 -1.494 1.00 93.56 193 ALA A O 1
ATOM 1581 N N . ASN A 1 194 ? -15.777 11.374 -3.725 1.00 94.56 194 ASN A N 1
ATOM 1582 C CA . ASN A 1 194 ? -14.527 12.033 -4.134 1.00 94.56 194 ASN A CA 1
ATOM 1583 C C . ASN A 1 194 ? -13.224 11.422 -3.590 1.00 94.56 194 ASN A C 1
ATOM 1585 O O . ASN A 1 194 ? -12.173 12.035 -3.732 1.00 94.56 194 ASN A O 1
ATOM 1589 N N . LEU A 1 195 ? -13.271 10.218 -3.008 1.00 97.50 195 LEU A N 1
ATOM 1590 C CA . LEU A 1 195 ? -12.106 9.516 -2.461 1.00 97.50 195 LEU A CA 1
ATOM 1591 C C . LEU A 1 195 ? -11.385 10.276 -1.332 1.00 97.50 195 LEU A C 1
ATOM 1593 O O . LEU A 1 195 ? -10.198 10.059 -1.098 1.00 97.50 195 LEU A O 1
ATOM 1597 N N . GLU A 1 196 ? -12.098 11.129 -0.597 1.00 97.31 196 GLU A N 1
ATOM 1598 C CA . GLU A 1 196 ? -11.558 11.739 0.621 1.00 97.31 196 GLU A CA 1
ATOM 1599 C C . GLU A 1 196 ? -11.477 10.704 1.763 1.00 97.31 196 GLU A C 1
ATOM 1601 O O . GLU A 1 196 ? -12.330 9.810 1.849 1.00 97.31 196 GLU A O 1
ATOM 1606 N N . PRO A 1 197 ? -10.468 10.791 2.652 1.00 97.62 197 PRO A N 1
ATOM 1607 C CA . PRO A 1 197 ? -10.296 9.841 3.744 1.00 97.62 197 PRO A CA 1
ATOM 1608 C C . PRO A 1 197 ? -11.411 9.975 4.783 1.00 97.62 197 PRO A C 1
ATOM 1610 O O . PRO A 1 197 ? -11.577 11.018 5.419 1.00 97.62 197 PRO A O 1
ATOM 1613 N N . ILE A 1 198 ? -12.140 8.886 5.024 1.00 96.25 198 ILE A N 1
ATOM 1614 C CA . ILE A 1 198 ? -13.126 8.793 6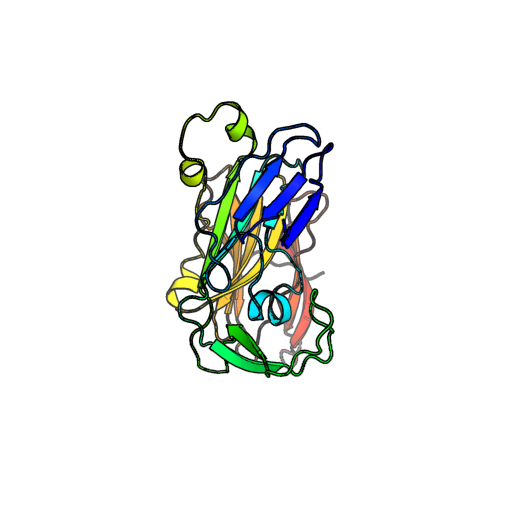.102 1.00 96.25 198 ILE A CA 1
ATOM 1615 C C . ILE A 1 198 ? -12.564 7.896 7.205 1.00 96.25 198 ILE A C 1
ATOM 1617 O O . ILE A 1 198 ? -12.565 6.673 7.060 1.00 96.25 198 ILE A O 1
ATOM 1621 N N . SER A 1 199 ? -12.125 8.490 8.322 1.00 96.50 199 SER A N 1
ATOM 1622 C CA . SER A 1 199 ? -11.747 7.748 9.536 1.00 96.50 199 SER A CA 1
ATOM 1623 C C . SER A 1 199 ? -12.956 6.942 10.032 1.00 96.50 199 SER A C 1
ATOM 1625 O O . SER A 1 199 ? -13.920 7.511 10.555 1.00 96.50 199 SER A O 1
ATOM 1627 N N . ASN A 1 200 ? -12.933 5.626 9.821 1.00 96.06 200 ASN A N 1
ATOM 1628 C CA . ASN A 1 200 ? -14.055 4.732 10.096 1.00 96.06 200 ASN A CA 1
ATOM 1629 C C . ASN A 1 200 ? -13.927 4.065 11.471 1.00 96.06 200 ASN A C 1
ATOM 1631 O O . ASN A 1 200 ? -14.881 4.102 12.244 1.00 96.06 200 ASN A O 1
ATOM 1635 N N . PHE A 1 201 ? -12.751 3.544 11.823 1.00 96.19 201 PHE A N 1
ATOM 1636 C CA . PHE A 1 201 ? -12.492 2.949 13.137 1.00 96.19 201 PHE A CA 1
ATOM 1637 C C . PHE A 1 201 ? -11.079 3.288 13.612 1.00 96.19 201 PHE A C 1
ATOM 1639 O O . PHE A 1 201 ? -10.130 3.219 12.835 1.00 96.19 201 PHE A O 1
ATOM 1646 N N . LYS A 1 202 ? -10.940 3.667 14.884 1.00 96.06 202 LYS A N 1
ATOM 1647 C CA . LYS A 1 202 ? -9.657 4.020 15.501 1.00 96.06 202 LYS A CA 1
ATOM 1648 C C . LYS A 1 202 ? -9.338 3.026 16.602 1.00 96.06 202 LYS A C 1
ATOM 1650 O O . LYS A 1 202 ? -10.227 2.656 17.368 1.00 96.06 202 LYS A O 1
ATOM 1655 N N . LEU A 1 203 ? -8.073 2.651 16.708 1.00 95.12 203 LEU A N 1
ATOM 1656 C CA . LEU A 1 203 ? -7.576 1.794 17.769 1.00 95.12 203 LEU A CA 1
ATOM 1657 C C . LEU A 1 203 ? -6.335 2.435 18.387 1.00 95.12 203 LEU A C 1
ATOM 1659 O O . LEU A 1 203 ? -5.434 2.873 17.679 1.00 95.12 203 LEU A O 1
ATOM 1663 N N . GLN A 1 204 ? -6.310 2.487 19.715 1.00 95.00 204 GLN A N 1
ATOM 1664 C CA . GLN A 1 204 ? -5.184 2.969 20.504 1.00 95.00 204 GLN A CA 1
ATOM 1665 C C . GLN A 1 204 ? -4.802 1.877 21.496 1.00 95.00 204 GLN A C 1
ATOM 1667 O O . GLN A 1 204 ? -5.662 1.331 22.188 1.00 95.00 204 GLN A O 1
ATOM 1672 N N . SER A 1 205 ? -3.510 1.603 21.593 1.00 93.00 205 SER A N 1
ATOM 1673 C CA . SER A 1 205 ? -2.926 0.785 22.647 1.00 93.00 205 SER A CA 1
ATOM 1674 C C . SER A 1 205 ? -2.172 1.682 23.626 1.00 93.00 205 SER A C 1
ATOM 1676 O O . SER A 1 205 ? -1.410 2.559 23.213 1.00 93.00 205 SER A O 1
ATOM 1678 N N . SER A 1 206 ? -2.395 1.481 24.926 1.00 87.94 206 SER A N 1
ATOM 1679 C CA . SER A 1 206 ? -1.652 2.163 25.996 1.00 87.94 206 SER A CA 1
ATOM 1680 C C . SER A 1 206 ? -0.464 1.348 26.512 1.00 87.94 206 SER A C 1
ATOM 1682 O O . SER A 1 206 ? 0.496 1.932 26.999 1.00 87.94 206 SER A O 1
ATOM 1684 N N . ASN A 1 207 ? -0.512 0.016 26.388 1.00 86.00 207 ASN A N 1
ATOM 1685 C CA . ASN A 1 207 ? 0.420 -0.912 27.043 1.00 86.00 207 ASN A CA 1
ATOM 1686 C C . ASN A 1 207 ? 1.047 -1.923 26.060 1.00 86.00 207 ASN A C 1
ATOM 1688 O O . ASN A 1 207 ? 1.304 -3.068 26.423 1.00 86.00 207 ASN A O 1
ATOM 1692 N N . GLY A 1 208 ? 1.263 -1.530 24.803 1.00 90.56 208 GLY A N 1
ATOM 1693 C CA . GLY A 1 208 ? 1.840 -2.405 23.777 1.00 90.56 208 GLY A CA 1
ATOM 1694 C C . GLY A 1 208 ? 1.600 -1.891 22.363 1.00 90.56 208 GLY A C 1
ATOM 1695 O O . GLY A 1 208 ? 1.258 -0.722 22.178 1.00 90.56 208 GLY A O 1
ATOM 1696 N N . TRP A 1 209 ? 1.717 -2.778 21.379 1.00 93.94 209 TRP A N 1
ATOM 1697 C CA . TRP A 1 209 ? 1.478 -2.479 19.966 1.00 93.94 209 TRP A CA 1
ATOM 1698 C C . TRP A 1 209 ? 0.132 -3.024 19.471 1.00 93.94 209 TRP A C 1
ATOM 1700 O O . TRP A 1 209 ? -0.534 -3.818 20.139 1.00 93.94 209 TRP A O 1
ATOM 1710 N N . ILE A 1 210 ? -0.277 -2.567 18.292 1.00 95.69 210 ILE A N 1
ATOM 1711 C CA . ILE A 1 210 ? -1.484 -2.991 17.588 1.00 95.69 210 ILE A CA 1
ATOM 1712 C C . ILE A 1 210 ? -1.117 -4.052 16.544 1.00 95.69 210 ILE A C 1
ATOM 1714 O O . ILE A 1 210 ? -0.294 -3.812 15.669 1.00 95.69 210 ILE A O 1
ATOM 1718 N N . ASP A 1 211 ? -1.786 -5.203 16.600 1.00 92.75 211 ASP A N 1
ATOM 1719 C CA . ASP A 1 211 ? -1.669 -6.293 15.621 1.00 92.75 211 ASP A CA 1
ATOM 1720 C C . ASP A 1 211 ? -2.817 -6.211 14.594 1.00 92.75 211 ASP A C 1
ATOM 1722 O O . ASP A 1 211 ? -3.863 -6.844 14.754 1.00 92.75 211 ASP A O 1
ATOM 1726 N N . LEU A 1 212 ? -2.650 -5.363 13.569 1.00 94.38 212 LEU A N 1
ATOM 1727 C CA . LEU A 1 212 ? -3.622 -5.141 12.481 1.00 94.38 212 LEU A CA 1
ATOM 1728 C C . LEU A 1 212 ? -2.962 -5.144 11.088 1.00 94.38 212 LEU A C 1
ATOM 1730 O O . LEU A 1 212 ? -3.123 -4.211 10.303 1.00 94.38 212 LEU A O 1
ATOM 1734 N N . PHE A 1 213 ? -2.236 -6.219 10.782 1.00 95.25 213 PHE A N 1
ATOM 1735 C CA . PHE A 1 213 ? -1.560 -6.428 9.490 1.00 95.25 213 PHE A CA 1
ATOM 1736 C C . PHE A 1 213 ? -2.385 -7.279 8.508 1.00 95.25 213 PHE A C 1
ATOM 1738 O O . PHE A 1 213 ? -2.193 -7.242 7.295 1.00 95.25 213 PHE A O 1
ATOM 1745 N N . LYS A 1 214 ? -3.371 -8.034 9.012 1.00 94.00 214 LYS A N 1
ATOM 1746 C CA . LYS A 1 214 ? -4.219 -8.894 8.175 1.00 94.00 214 LYS A CA 1
ATOM 1747 C C . LYS A 1 214 ? -5.369 -8.110 7.533 1.00 94.00 214 LYS A C 1
ATOM 1749 O O . LYS A 1 214 ? -6.053 -7.376 8.251 1.00 94.00 214 LYS A O 1
ATOM 1754 N N . PRO A 1 215 ? -5.658 -8.330 6.234 1.00 95.50 215 PRO A N 1
ATOM 1755 C CA . PRO A 1 215 ? -6.808 -7.716 5.582 1.00 95.50 215 PRO A CA 1
ATOM 1756 C C . PRO A 1 215 ? -8.124 -8.036 6.298 1.00 95.50 215 PRO A C 1
ATOM 1758 O O . PRO A 1 215 ? -8.347 -9.192 6.675 1.00 95.50 215 PRO A O 1
ATOM 1761 N N . PRO A 1 216 ? -9.023 -7.048 6.468 1.00 95.94 216 PRO A N 1
ATOM 1762 C CA . PRO A 1 216 ? -10.334 -7.293 7.048 1.00 95.94 216 PRO A CA 1
ATOM 1763 C C . PRO A 1 216 ? -11.157 -8.268 6.199 1.00 95.94 216 PRO A C 1
ATOM 1765 O O . PRO A 1 216 ? -11.063 -8.299 4.966 1.00 95.94 216 PRO A O 1
ATOM 1768 N N . VAL A 1 217 ? -12.032 -9.026 6.860 1.00 97.50 217 VAL A N 1
ATOM 1769 C CA . VAL A 1 217 ? -13.000 -9.898 6.180 1.00 97.50 217 VAL A CA 1
ATOM 1770 C C . VAL A 1 217 ? -14.292 -9.122 5.962 1.00 97.50 217 VAL A C 1
ATOM 1772 O O . VAL A 1 217 ? -14.939 -8.706 6.917 1.00 97.50 217 VAL A O 1
ATOM 1775 N N . VAL A 1 218 ? -14.676 -8.913 4.707 1.00 97.81 218 VAL A N 1
ATOM 1776 C CA . VAL A 1 218 ? -15.889 -8.161 4.356 1.00 97.81 218 VAL A CA 1
ATOM 1777 C C . VAL A 1 218 ? -17.111 -9.071 4.463 1.00 97.81 218 VAL A C 1
ATOM 1779 O O . VAL A 1 218 ? -17.071 -10.209 3.993 1.00 97.81 218 VAL A O 1
ATOM 1782 N N . THR A 1 219 ? -18.193 -8.592 5.079 1.00 97.06 219 THR A N 1
ATOM 1783 C CA . THR A 1 219 ? -19.447 -9.354 5.172 1.00 97.06 219 THR A CA 1
ATOM 1784 C C . THR A 1 219 ? -20.115 -9.490 3.798 1.00 97.06 219 THR A C 1
ATOM 1786 O O . THR A 1 219 ? -19.922 -8.619 2.954 1.00 97.06 219 THR A O 1
ATOM 1789 N N . PRO A 1 220 ? -20.914 -10.544 3.532 1.00 96.75 220 PRO A N 1
ATOM 1790 C CA . PRO A 1 220 ? -21.545 -10.737 2.220 1.00 96.75 220 PRO A CA 1
ATOM 1791 C C . PRO A 1 220 ? -22.420 -9.563 1.755 1.00 96.75 220 PRO A C 1
ATOM 1793 O O . PRO A 1 220 ? -22.416 -9.236 0.572 1.00 96.75 220 PRO A O 1
ATOM 1796 N N . ASP A 1 221 ? -23.109 -8.904 2.693 1.00 96.38 221 ASP A N 1
ATOM 1797 C CA . ASP A 1 221 ? -23.931 -7.703 2.471 1.00 96.38 221 ASP A CA 1
ATOM 1798 C C . ASP A 1 221 ? -23.113 -6.435 2.145 1.00 96.38 221 ASP A C 1
ATOM 1800 O O . ASP A 1 221 ? -23.677 -5.431 1.722 1.00 96.38 221 ASP A O 1
ATOM 1804 N N . ARG A 1 222 ? -21.783 -6.479 2.315 1.00 96.88 222 ARG A N 1
ATOM 1805 C CA . ARG A 1 222 ? -20.840 -5.359 2.148 1.00 96.88 222 ARG A CA 1
ATOM 1806 C C . ARG A 1 222 ? -21.094 -4.160 3.069 1.00 96.88 222 ARG A C 1
ATOM 1808 O O . ARG A 1 222 ? -20.471 -3.115 2.897 1.00 96.88 222 ARG A O 1
ATOM 1815 N N . GLU A 1 223 ? -21.939 -4.301 4.086 1.00 96.19 223 GLU A N 1
ATOM 1816 C CA . GLU A 1 223 ? -22.260 -3.216 5.023 1.00 96.19 223 GLU A CA 1
ATOM 1817 C C . GLU A 1 223 ? -21.241 -3.093 6.157 1.00 96.19 223 GLU A C 1
ATOM 1819 O O . GLU A 1 223 ? -21.233 -2.127 6.930 1.00 96.19 223 GLU A O 1
ATOM 1824 N N . SER A 1 224 ? -20.401 -4.108 6.328 1.00 97.38 224 SER A N 1
ATOM 1825 C CA . SER A 1 224 ? -19.462 -4.203 7.432 1.00 97.38 224 SER A CA 1
ATOM 1826 C C . SER A 1 224 ? -18.222 -4.993 7.053 1.00 97.38 224 SER A C 1
ATOM 1828 O O . SER A 1 224 ? -18.158 -5.706 6.050 1.00 97.38 224 SER A O 1
ATOM 1830 N N . TYR A 1 225 ? -17.228 -4.897 7.916 1.00 97.31 225 TYR A N 1
ATOM 1831 C CA . TYR A 1 225 ? -16.062 -5.748 7.869 1.00 97.31 225 TYR A CA 1
ATOM 1832 C C . TYR A 1 225 ? -15.709 -6.249 9.266 1.00 97.31 225 TYR A C 1
ATOM 1834 O O . TYR A 1 225 ? -16.126 -5.693 10.284 1.00 97.31 225 TYR A O 1
ATOM 1842 N N . ILE A 1 226 ? -14.975 -7.350 9.303 1.00 97.50 226 ILE A N 1
ATOM 1843 C CA . ILE A 1 226 ? -14.619 -8.079 10.508 1.00 97.50 226 ILE A CA 1
ATOM 1844 C C . ILE A 1 226 ? -13.116 -7.952 10.726 1.00 97.50 226 ILE A C 1
ATOM 1846 O O . ILE A 1 226 ? -12.320 -8.167 9.808 1.00 97.50 226 ILE A O 1
ATOM 1850 N N . LEU A 1 227 ? -12.749 -7.621 11.959 1.00 96.38 227 LEU A N 1
ATOM 1851 C CA . LEU A 1 227 ? -11.377 -7.528 12.439 1.00 96.38 227 LEU A CA 1
ATOM 1852 C C . LEU A 1 227 ? -11.190 -8.390 13.688 1.00 96.38 227 LEU A C 1
ATOM 1854 O O . LEU A 1 227 ? -12.141 -8.672 14.417 1.00 96.38 227 LEU A O 1
ATOM 1858 N N . ARG A 1 228 ? -9.936 -8.747 13.968 1.00 95.00 228 ARG A N 1
ATOM 1859 C CA . ARG A 1 228 ? -9.510 -9.241 15.279 1.00 95.00 228 ARG A CA 1
ATOM 1860 C C . ARG A 1 228 ? -8.915 -8.065 16.048 1.00 95.00 228 ARG A C 1
ATOM 1862 O O . ARG A 1 228 ? -7.878 -7.552 15.650 1.00 95.00 228 ARG A O 1
ATOM 1869 N N . VAL A 1 229 ? -9.569 -7.629 17.119 1.00 94.00 229 VAL A N 1
ATOM 1870 C CA . VAL A 1 229 ? -9.168 -6.447 17.905 1.00 94.00 229 VAL A CA 1
ATOM 1871 C C . VAL A 1 229 ? -9.202 -6.749 19.404 1.00 94.00 229 VAL A C 1
ATOM 1873 O O . VAL A 1 229 ? -9.972 -7.610 19.838 1.00 94.00 229 VAL A O 1
ATOM 1876 N N . PRO A 1 230 ? -8.372 -6.081 20.220 1.00 92.50 230 PRO A N 1
ATOM 1877 C CA . PRO A 1 230 ? -8.375 -6.282 21.663 1.00 92.50 230 PRO A CA 1
ATOM 1878 C C . PRO A 1 230 ? -9.698 -5.831 22.300 1.00 92.50 230 PRO A C 1
ATOM 1880 O O . PRO A 1 230 ? -10.212 -4.752 22.000 1.00 92.50 230 PRO A O 1
ATOM 1883 N N . LYS A 1 231 ? -10.219 -6.641 23.226 1.00 91.12 231 LYS A N 1
ATOM 1884 C CA . LYS A 1 231 ? -11.346 -6.308 24.104 1.00 91.12 231 LYS A CA 1
ATOM 1885 C C . LYS A 1 231 ? -10.904 -6.433 25.557 1.00 91.12 231 LYS A C 1
ATOM 1887 O O . LYS A 1 231 ? -10.327 -7.450 25.943 1.00 91.12 231 LYS A O 1
ATOM 1892 N N . MET A 1 232 ? -11.201 -5.412 26.356 1.00 89.12 232 MET A N 1
ATOM 1893 C CA . MET A 1 232 ? -11.059 -5.484 27.808 1.00 89.12 232 MET A CA 1
ATOM 1894 C C . MET A 1 232 ? -12.072 -6.491 28.364 1.00 89.12 232 MET A C 1
ATOM 1896 O O . MET A 1 232 ? -13.252 -6.446 28.017 1.00 89.12 232 MET A O 1
ATOM 1900 N N . SER A 1 233 ? -11.601 -7.394 29.214 1.00 88.31 233 SER A N 1
ATOM 1901 C CA . SER A 1 233 ? -12.437 -8.331 29.965 1.00 88.31 233 SER A CA 1
ATOM 1902 C C . SER A 1 233 ? -13.410 -7.605 30.899 1.00 88.31 233 SER A C 1
ATOM 1904 O O . SER A 1 233 ? -13.167 -6.476 31.330 1.00 88.31 233 SER A O 1
ATOM 1906 N N . ASP A 1 234 ? -14.509 -8.269 31.259 1.00 88.25 234 ASP A N 1
ATOM 1907 C CA . ASP A 1 234 ? -15.553 -7.681 32.110 1.00 88.25 234 ASP A CA 1
ATOM 1908 C C . ASP A 1 234 ? -15.030 -7.306 33.510 1.00 88.25 234 ASP A C 1
ATOM 1910 O O . ASP A 1 234 ? -15.490 -6.339 34.118 1.00 88.25 234 ASP A O 1
ATOM 1914 N N . ASN A 1 235 ? -14.008 -8.020 34.002 1.00 89.12 235 ASN A N 1
ATOM 1915 C CA . ASN A 1 235 ? -13.328 -7.720 35.266 1.00 89.12 235 ASN A CA 1
ATOM 1916 C C . ASN A 1 235 ? -12.309 -6.559 35.162 1.00 89.12 235 ASN A C 1
ATOM 1918 O O . ASN A 1 235 ? -11.737 -6.165 36.179 1.00 89.12 235 ASN A O 1
ATOM 1922 N N . LYS A 1 236 ? -12.087 -6.020 33.952 1.00 85.50 236 LYS A N 1
ATOM 1923 C CA . LYS A 1 236 ? -11.151 -4.935 33.607 1.00 85.50 236 LYS A CA 1
ATOM 1924 C C . LYS A 1 236 ? -9.680 -5.187 33.953 1.00 85.50 236 LYS A C 1
ATOM 1926 O O . LYS A 1 236 ? -8.932 -4.228 34.141 1.00 85.50 236 LYS A O 1
ATOM 1931 N N . LYS A 1 237 ? -9.259 -6.447 34.061 1.00 85.31 237 LYS A N 1
ATOM 1932 C CA . LYS A 1 237 ? -7.866 -6.808 34.373 1.00 85.31 237 LYS A CA 1
ATOM 1933 C C . LYS A 1 237 ? -7.086 -7.246 33.146 1.00 85.31 237 LYS A C 1
ATOM 1935 O O . LYS A 1 237 ? -5.922 -6.889 33.010 1.00 85.31 237 LYS A O 1
ATOM 1940 N N . ASP A 1 238 ? -7.752 -7.962 32.250 1.00 87.00 238 ASP A N 1
ATOM 1941 C CA . ASP A 1 238 ? -7.110 -8.618 31.117 1.00 87.00 238 ASP A CA 1
ATOM 1942 C C . ASP A 1 238 ? -7.653 -8.100 29.783 1.00 87.00 238 ASP A C 1
ATOM 1944 O O . ASP A 1 238 ? -8.829 -7.741 29.673 1.00 87.00 238 ASP A O 1
ATOM 1948 N N . VAL A 1 239 ? -6.811 -8.099 28.751 1.00 88.56 239 VAL A N 1
ATOM 1949 C CA . VAL A 1 239 ? -7.182 -7.713 27.386 1.00 88.56 239 VAL A CA 1
ATOM 1950 C C . VAL A 1 239 ? -6.939 -8.898 26.465 1.00 88.56 239 VAL A C 1
ATOM 1952 O O . VAL A 1 239 ? -5.813 -9.375 26.348 1.00 88.56 239 VAL A O 1
ATOM 1955 N N . PHE A 1 240 ? -7.991 -9.352 25.784 1.00 90.75 240 PHE A N 1
ATOM 1956 C CA . PHE A 1 240 ? -7.918 -10.503 24.887 1.00 90.75 240 PHE A CA 1
ATOM 1957 C C . PHE A 1 240 ? -8.351 -10.131 23.466 1.00 90.75 240 PHE A C 1
ATOM 1959 O O . PHE A 1 240 ? -9.344 -9.413 23.296 1.00 90.75 240 PHE A O 1
ATOM 1966 N N . PRO A 1 241 ? -7.668 -10.642 22.428 1.00 92.25 241 PRO A N 1
ATOM 1967 C CA . PRO A 1 241 ? -8.111 -10.489 21.047 1.00 92.25 241 PRO A CA 1
ATOM 1968 C C . PRO A 1 241 ? -9.486 -11.133 20.831 1.00 92.25 241 PRO A C 1
ATOM 1970 O O . PRO A 1 241 ? -9.670 -12.309 21.131 1.00 92.25 241 PRO A O 1
ATOM 1973 N N . HIS A 1 242 ? -10.429 -10.378 20.277 1.00 94.56 242 HIS A N 1
ATOM 1974 C CA . HIS A 1 242 ? -11.777 -10.829 19.934 1.00 94.56 242 HIS A CA 1
ATOM 1975 C C . HIS A 1 242 ? -12.106 -10.499 18.483 1.00 94.56 242 HIS A C 1
ATOM 1977 O O . HIS A 1 242 ? -11.515 -9.601 17.882 1.00 94.56 242 HIS A O 1
ATOM 1983 N N . ILE A 1 243 ? -13.081 -11.214 17.931 1.00 96.31 243 ILE A N 1
ATOM 1984 C CA . ILE A 1 243 ? -13.659 -10.884 16.633 1.00 96.31 243 ILE A CA 1
ATOM 1985 C C . ILE A 1 243 ? -14.633 -9.721 16.828 1.00 96.31 243 ILE A C 1
ATOM 1987 O O . ILE A 1 243 ? -15.489 -9.751 17.715 1.00 96.31 243 ILE A O 1
ATOM 1991 N N . ALA A 1 244 ? -14.507 -8.691 16.001 1.00 95.94 244 ALA A N 1
ATOM 1992 C CA . ALA A 1 244 ? -15.392 -7.543 16.021 1.00 95.94 244 ALA A CA 1
ATOM 1993 C C . ALA A 1 244 ? -15.858 -7.177 14.614 1.00 95.94 244 ALA A C 1
ATOM 1995 O O . ALA A 1 244 ? -15.078 -7.172 13.663 1.00 95.94 244 ALA A O 1
ATOM 1996 N N . LYS A 1 245 ? -17.143 -6.846 14.506 1.00 96.88 245 LYS A N 1
ATOM 1997 C CA . LYS A 1 245 ? -17.792 -6.301 13.318 1.00 96.88 245 LYS A CA 1
ATOM 1998 C C . LYS A 1 245 ? -17.781 -4.773 13.399 1.00 96.88 245 LYS A C 1
ATOM 2000 O O . LYS A 1 245 ? -18.208 -4.206 14.406 1.00 96.88 245 LYS A O 1
ATOM 2005 N N . VAL A 1 246 ? -17.330 -4.124 12.334 1.00 97.44 246 VAL A N 1
ATOM 2006 C CA . VAL A 1 246 ? -17.298 -2.666 12.158 1.00 97.44 246 VAL A CA 1
ATOM 2007 C C . VAL A 1 246 ? -18.151 -2.309 10.943 1.00 97.44 246 VAL A C 1
ATOM 2009 O O . VAL A 1 246 ? -18.014 -2.933 9.891 1.00 97.44 246 VAL A O 1
ATOM 2012 N N . SER A 1 247 ? -19.050 -1.334 11.079 1.00 97.00 247 SER A N 1
ATOM 2013 C CA . SER A 1 247 ? -19.893 -0.855 9.979 1.00 97.00 247 SER A CA 1
ATOM 2014 C C . SER A 1 247 ? -19.130 0.117 9.085 1.00 97.00 247 SER A C 1
ATOM 2016 O O . SER A 1 247 ? -18.474 1.048 9.552 1.00 97.00 247 SER A O 1
ATOM 2018 N N . VAL A 1 248 ? -19.287 -0.060 7.775 1.00 95.44 248 VAL A N 1
ATOM 2019 C CA . VAL A 1 248 ? -18.687 0.809 6.756 1.00 95.44 248 VAL A CA 1
ATOM 2020 C C . VAL A 1 248 ? -19.327 2.203 6.774 1.00 95.44 248 VAL A C 1
ATOM 2022 O O . VAL A 1 248 ? -18.638 3.205 6.587 1.00 95.44 248 VAL A O 1
ATOM 2025 N N . SER A 1 249 ? -20.637 2.287 7.030 1.00 91.19 249 SER A N 1
ATOM 2026 C CA . SER A 1 249 ? -21.402 3.541 7.005 1.00 91.19 249 SER A CA 1
ATOM 2027 C C . SER A 1 249 ? -21.428 4.272 8.350 1.00 91.19 249 SER A C 1
ATOM 2029 O O . SER A 1 249 ? -21.511 5.502 8.373 1.00 91.19 249 SER A O 1
ATOM 2031 N N . VAL A 1 250 ? -21.319 3.553 9.473 1.00 90.88 250 VAL A N 1
ATOM 2032 C CA . VAL A 1 250 ? -21.364 4.141 10.821 1.00 90.88 250 VAL A CA 1
ATOM 2033 C C . VAL A 1 250 ? -19.957 4.274 11.401 1.00 90.88 250 VAL A C 1
ATOM 2035 O O . VAL A 1 250 ? -19.308 3.284 11.745 1.00 90.88 250 VAL A O 1
ATOM 2038 N N . ARG A 1 251 ? -19.495 5.519 11.559 1.00 88.50 251 ARG A N 1
ATOM 2039 C CA . ARG A 1 251 ? -18.173 5.823 12.131 1.00 88.50 251 ARG A CA 1
ATOM 2040 C C . ARG A 1 251 ? -18.073 5.380 13.589 1.00 88.50 251 ARG A C 1
ATOM 2042 O O . ARG A 1 251 ? -19.022 5.540 14.352 1.00 88.50 251 ARG A O 1
ATOM 2049 N N . HIS A 1 252 ? -16.894 4.899 13.972 1.00 88.25 252 HIS A N 1
ATOM 2050 C CA . HIS A 1 252 ? -16.556 4.399 15.309 1.00 88.25 252 HIS A CA 1
ATOM 2051 C C . HIS A 1 252 ? -17.470 3.265 15.794 1.00 88.25 252 HIS A C 1
ATOM 2053 O O . HIS A 1 252 ? -17.551 2.996 16.991 1.00 88.25 252 HIS A O 1
ATOM 2059 N N . SER A 1 253 ? -18.159 2.591 14.871 1.00 90.62 253 SER A N 1
ATOM 2060 C CA . SER A 1 253 ? -18.971 1.433 15.209 1.00 90.62 253 SER A CA 1
ATOM 2061 C C . SER A 1 253 ? -18.071 0.235 15.488 1.00 90.62 253 SER A C 1
ATOM 2063 O O . SER A 1 253 ? -17.145 -0.069 14.742 1.00 90.62 253 SER A O 1
ATOM 2065 N N . ILE A 1 254 ? -18.345 -0.462 16.582 1.00 93.56 254 ILE A N 1
ATOM 2066 C CA . ILE A 1 254 ? -17.711 -1.738 16.880 1.00 93.56 254 ILE A CA 1
ATOM 2067 C C . ILE A 1 254 ? -18.702 -2.608 17.640 1.00 93.56 254 ILE A C 1
ATOM 2069 O O . ILE A 1 254 ? -19.305 -2.184 18.626 1.00 93.56 254 ILE A O 1
ATOM 2073 N N . ARG A 1 255 ? -18.878 -3.840 17.172 1.00 95.00 255 ARG A N 1
ATOM 2074 C CA . ARG A 1 255 ? -19.672 -4.865 17.842 1.00 95.00 255 ARG A CA 1
ATOM 2075 C C . ARG A 1 255 ? -18.852 -6.140 17.936 1.00 95.00 255 ARG A C 1
ATOM 2077 O O . ARG A 1 255 ? -18.537 -6.741 16.916 1.00 95.00 255 ARG A O 1
ATOM 2084 N N . PHE A 1 256 ? -18.534 -6.555 19.154 1.00 93.75 256 PHE A N 1
ATOM 2085 C CA . PHE A 1 256 ? -17.890 -7.843 19.402 1.00 93.75 256 PHE A CA 1
ATOM 2086 C C . PHE A 1 256 ? -18.874 -8.990 19.135 1.00 93.75 256 PHE A C 1
ATOM 2088 O O . PHE A 1 256 ? -20.062 -8.854 19.452 1.00 93.75 256 PHE A O 1
ATOM 2095 N N . LEU A 1 257 ? -18.382 -10.057 18.502 1.00 90.06 257 LEU A N 1
ATOM 2096 C CA . LEU A 1 257 ? -19.139 -11.264 18.151 1.00 90.06 257 LEU A CA 1
ATOM 2097 C C . LEU A 1 257 ? -18.893 -12.387 19.159 1.00 90.06 257 LEU A C 1
ATOM 2099 O O . LEU A 1 257 ? -17.756 -12.463 19.678 1.00 90.06 257 LEU A O 1
#

Organism: NCBI:txid1979941

Sequence (257 aa):
MYINYAEWGPIGSQIVFIHKNDIYYKSDANAAPIRLTNSGKEMVIYNGLPDWVYEEEIFNEPKTFWLSPAGTKLVYTTIDDSAVDLMTWPYYSTGKLPQGYYNQYTKIEKVRYPKPGRSNPTIKLHYIDLTQLHDYNGSIGKLTVHLKPPKDITDYGDHYLTTLKWIDDNVVAANWMNRAQNFSVMTCYSSRANLEPISNFKLQSSNGWIDLFKPPVVTPDRESYILRVPKMSDNKKDVFPHIAKVSVSVRHSIRFL

InterPro domains:
  IPR002469 Dipeptidylpeptidase IV, N-terminal domain [PF00930] (3-249)
  IPR050278 Serine protease S9B/DPPIV [PTHR11731] (4-249)